Protein AF-A0A0F9T6S3-F1 (afdb_monomer_lite)

InterPro domains:
  IPR002694 Zinc finger, CHC2-type [PF01807] (80-170)
  IPR036977 DNA Primase, CHC2-type zinc finger [G3DSA:3.90.580.10] (77-171)

Radius of gyration: 19.36 Å; chains: 1; bounding box: 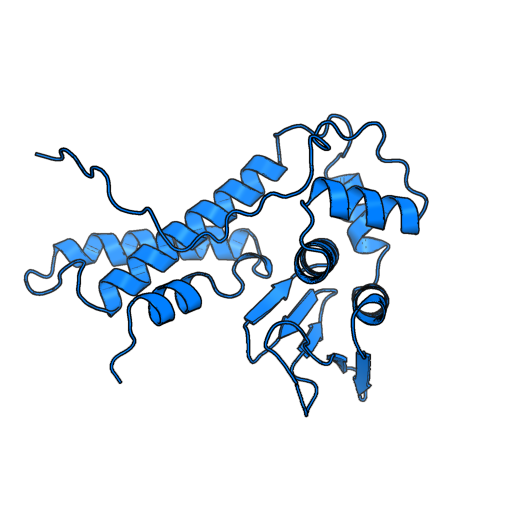45×42×44 Å

pLDDT: mean 76.1, std 18.9, range [28.06, 95.62]

Secondary structure (DSSP, 8-state):
----HHHHHHHHHTTTTTS-HHHHHHHHHHHHHHHHHGGG-TT--TTSHHHHHHHHHHHHHHHHHHHHHHHTTSS-TT--HHHHHHHHHH--HHHHHTTTS-EEEETTEEEE---TTS--SS--EEEETTEEEETTT--EESHHHHHHHHH---HHHHHHHHHHHTT------TT--S-------S----S------

Sequence (197 aa):
MDFDRASLKYMAQANLRGKPTEWLVFHFQHLQDELQKVKDYEHLTPDDPYVYYGLCSLDALVNEVQRRRRLSYAGITNTNRETIEAIKSSLKIEDILEWYTEVFLHQRNWTYRCTLHGPDNHPSGSIKDNRAHCFVCDQGGDVFDVVQLFERVSLPQAMAKLARHIGINLGPIKGGGEGYKGNFTKSQYNRKATGWY

Structure (mmCIF, N/CA/C/O backbone):
data_AF-A0A0F9T6S3-F1
#
_entry.id   AF-A0A0F9T6S3-F1
#
loop_
_atom_site.group_PDB
_atom_site.id
_atom_site.type_symbol
_atom_site.label_atom_id
_atom_site.label_alt_id
_atom_site.label_comp_id
_atom_site.label_asym_id
_atom_site.label_entity_id
_atom_site.label_seq_id
_atom_site.pdbx_PDB_ins_code
_atom_site.Cartn_x
_atom_site.Cartn_y
_atom_site.Cartn_z
_atom_site.occupancy
_atom_site.B_iso_or_equiv
_atom_site.auth_seq_id
_atom_site.auth_comp_id
_atom_site.auth_asym_id
_atom_site.auth_atom_id
_atom_site.pdbx_PDB_model_num
ATOM 1 N N . MET A 1 1 ? 12.115 -13.027 -23.710 1.00 47.88 1 MET A N 1
ATOM 2 C CA . MET A 1 1 ? 10.748 -12.678 -23.275 1.00 47.88 1 MET A CA 1
ATOM 3 C C . MET A 1 1 ? 10.551 -11.238 -23.677 1.00 47.88 1 MET A C 1
ATOM 5 O O . MET A 1 1 ? 11.215 -10.387 -23.100 1.00 47.88 1 MET A O 1
ATOM 9 N N . ASP A 1 2 ? 9.728 -10.982 -24.686 1.00 57.16 2 ASP A N 1
ATOM 10 C CA . ASP A 1 2 ? 9.445 -9.614 -25.114 1.00 57.16 2 ASP A CA 1
ATOM 11 C C . ASP A 1 2 ? 8.319 -9.073 -24.241 1.00 57.16 2 ASP A C 1
ATOM 13 O O . ASP A 1 2 ? 7.154 -9.435 -24.402 1.00 57.16 2 ASP A O 1
ATOM 17 N N . PHE A 1 3 ? 8.682 -8.263 -23.250 1.00 73.69 3 PHE A N 1
ATOM 18 C CA . PHE A 1 3 ? 7.706 -7.538 -22.449 1.00 73.69 3 PHE A CA 1
ATOM 19 C C . PHE A 1 3 ? 7.248 -6.314 -23.241 1.00 73.69 3 PHE A C 1
ATOM 21 O O . PHE A 1 3 ? 8.058 -5.456 -23.595 1.00 73.69 3 PHE A O 1
ATOM 28 N N . ASP A 1 4 ? 5.951 -6.218 -23.526 1.00 86.75 4 ASP A N 1
ATOM 29 C CA . ASP A 1 4 ? 5.399 -5.034 -24.173 1.00 86.75 4 ASP A CA 1
ATOM 30 C C . ASP A 1 4 ? 5.439 -3.809 -23.233 1.00 86.75 4 ASP A C 1
ATOM 32 O O . ASP A 1 4 ? 5.507 -3.922 -22.004 1.00 86.75 4 ASP A O 1
ATOM 36 N N . ARG A 1 5 ? 5.363 -2.603 -23.807 1.00 84.12 5 ARG A N 1
ATOM 37 C CA . ARG A 1 5 ? 5.428 -1.342 -23.046 1.00 84.12 5 ARG A CA 1
ATOM 38 C C . ARG A 1 5 ? 4.338 -1.202 -21.984 1.00 84.12 5 ARG A C 1
ATOM 40 O O . ARG A 1 5 ? 4.590 -0.594 -20.945 1.00 84.12 5 ARG A O 1
ATOM 47 N N . ALA A 1 6 ? 3.133 -1.711 -22.233 1.00 81.81 6 ALA A N 1
ATOM 48 C CA . ALA A 1 6 ? 2.051 -1.613 -21.260 1.00 81.81 6 ALA A CA 1
ATOM 49 C C . ALA A 1 6 ? 2.345 -2.501 -20.046 1.00 81.81 6 ALA A C 1
ATOM 51 O O . ALA A 1 6 ? 2.188 -2.041 -18.914 1.00 81.81 6 ALA A O 1
ATOM 52 N N . SER A 1 7 ? 2.855 -3.710 -20.281 1.00 80.56 7 SER A N 1
ATOM 53 C CA . SER A 1 7 ? 3.313 -4.624 -19.233 1.00 80.56 7 SER A CA 1
ATOM 54 C C . SER A 1 7 ? 4.453 -4.022 -18.406 1.00 80.56 7 SER A C 1
ATOM 56 O O . SER A 1 7 ? 4.355 -3.966 -17.181 1.00 80.56 7 SER A O 1
ATOM 58 N N . LEU A 1 8 ? 5.483 -3.462 -19.050 1.00 84.44 8 LEU A N 1
ATOM 59 C CA . LEU A 1 8 ? 6.602 -2.812 -18.350 1.00 84.44 8 LEU A CA 1
ATOM 60 C C . LEU A 1 8 ? 6.147 -1.624 -17.496 1.00 84.44 8 LEU A C 1
ATOM 62 O O . LEU A 1 8 ? 6.560 -1.481 -16.346 1.00 84.44 8 LEU A O 1
ATOM 66 N N . LYS A 1 9 ? 5.258 -0.783 -18.033 1.00 82.94 9 LYS A N 1
ATOM 67 C CA . LYS A 1 9 ? 4.707 0.357 -17.296 1.00 82.94 9 LYS A CA 1
ATOM 68 C C . LYS A 1 9 ? 3.853 -0.085 -16.107 1.00 82.94 9 LYS A C 1
ATOM 70 O O . LYS A 1 9 ? 3.926 0.539 -15.052 1.00 82.94 9 LYS A O 1
ATOM 75 N N . TYR A 1 10 ? 3.058 -1.142 -16.267 1.00 78.75 10 TYR A N 1
ATOM 76 C CA . TYR A 1 10 ? 2.273 -1.716 -15.176 1.00 78.75 10 TYR A CA 1
ATOM 77 C C . TYR A 1 10 ? 3.183 -2.230 -14.053 1.00 78.75 10 TYR A C 1
ATOM 79 O O . TYR A 1 10 ? 3.005 -1.850 -12.898 1.00 78.75 10 TYR A O 1
ATOM 87 N N . MET A 1 11 ? 4.205 -3.018 -14.403 1.00 77.75 11 MET A N 1
ATOM 88 C CA . MET A 1 11 ? 5.185 -3.549 -13.450 1.00 77.75 11 MET A CA 1
ATOM 89 C C . MET A 1 11 ? 5.915 -2.429 -12.695 1.00 77.75 11 MET A C 1
ATOM 91 O O . MET A 1 11 ? 6.061 -2.498 -11.480 1.00 77.75 11 MET A O 1
ATOM 95 N N . ALA A 1 12 ? 6.299 -1.356 -13.390 1.00 84.00 12 ALA A N 1
ATOM 96 C CA . ALA A 1 12 ? 6.979 -0.202 -12.801 1.00 84.00 12 ALA A CA 1
ATOM 97 C C . ALA A 1 12 ? 6.136 0.547 -11.748 1.00 84.00 12 ALA A C 1
ATOM 99 O O . ALA A 1 12 ? 6.668 1.219 -10.867 1.00 84.00 12 ALA A O 1
ATOM 100 N N . GLN A 1 13 ? 4.808 0.450 -11.846 1.00 78.94 13 GLN A N 1
ATOM 101 C CA . GLN A 1 13 ? 3.857 1.107 -10.946 1.00 78.94 13 GLN A CA 1
ATOM 102 C C . GLN A 1 13 ? 3.401 0.201 -9.793 1.00 78.94 13 GLN A C 1
ATOM 104 O O . GLN A 1 13 ? 2.693 0.661 -8.891 1.00 78.94 13 GLN A O 1
ATOM 109 N N . ALA A 1 14 ? 3.793 -1.072 -9.813 1.00 73.44 14 ALA A N 1
ATOM 110 C CA . ALA A 1 14 ? 3.323 -2.074 -8.875 1.00 73.44 14 ALA A CA 1
ATOM 111 C C . ALA A 1 14 ? 3.737 -1.743 -7.427 1.00 73.44 14 ALA A C 1
ATOM 113 O O . ALA A 1 14 ? 4.898 -1.487 -7.110 1.00 73.44 14 ALA A O 1
ATOM 114 N N . ASN A 1 15 ? 2.748 -1.745 -6.532 1.00 67.88 15 ASN A N 1
ATOM 115 C CA . ASN A 1 15 ? 2.875 -1.620 -5.078 1.00 67.88 15 ASN A CA 1
ATOM 116 C C . ASN A 1 15 ? 3.669 -0.434 -4.493 1.00 67.88 15 ASN A C 1
ATOM 118 O O . ASN A 1 15 ? 4.105 -0.507 -3.342 1.00 67.88 15 ASN A O 1
ATOM 122 N N . LEU A 1 16 ? 3.867 0.680 -5.201 1.00 81.12 16 LEU A N 1
ATOM 123 C CA . LEU A 1 16 ? 4.62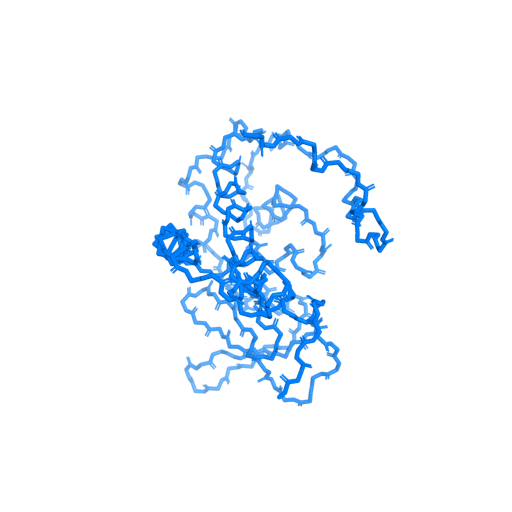3 1.806 -4.620 1.00 81.12 16 LEU A CA 1
ATOM 124 C C . LEU A 1 16 ? 3.946 2.400 -3.368 1.00 81.12 16 LEU A C 1
ATOM 126 O O . LEU A 1 16 ? 4.613 2.897 -2.460 1.00 81.12 16 LEU A O 1
ATOM 130 N N . ARG A 1 17 ? 2.618 2.280 -3.267 1.00 70.12 17 ARG A N 1
ATOM 131 C CA . ARG A 1 17 ? 1.837 2.739 -2.107 1.00 70.12 17 ARG A CA 1
ATOM 132 C C . ARG A 1 17 ? 2.114 1.937 -0.836 1.00 70.12 17 ARG A C 1
ATOM 134 O O . ARG A 1 17 ? 2.240 2.535 0.227 1.00 70.12 17 ARG A O 1
ATOM 141 N N . GLY A 1 18 ? 2.325 0.624 -0.941 1.00 66.06 18 GLY A N 1
ATOM 142 C CA . GLY A 1 18 ? 2.635 -0.225 0.212 1.00 66.06 18 GLY A CA 1
ATOM 143 C C . GLY A 1 18 ? 4.065 -0.081 0.749 1.00 66.06 18 GLY A C 1
ATOM 144 O O . GLY A 1 18 ? 4.372 -0.582 1.838 1.00 66.06 18 GLY A O 1
ATOM 145 N N . LYS A 1 19 ? 4.960 0.609 0.027 1.00 78.00 19 LYS A N 1
ATOM 146 C CA . LYS A 1 19 ? 6.368 0.774 0.425 1.00 78.00 19 LYS A CA 1
ATOM 147 C C . LYS A 1 19 ? 6.549 1.876 1.485 1.00 78.00 19 LYS A C 1
ATOM 149 O O . LYS A 1 19 ? 5.824 2.870 1.469 1.00 78.00 19 LYS A O 1
ATOM 154 N N . PRO A 1 20 ? 7.500 1.753 2.430 1.00 73.06 20 PRO A N 1
ATOM 155 C CA . PRO A 1 20 ? 7.882 2.856 3.324 1.00 73.06 20 PRO A CA 1
ATOM 156 C C . PRO A 1 20 ? 8.352 4.105 2.557 1.00 73.06 20 PRO A C 1
ATOM 158 O O . PRO A 1 20 ? 8.823 3.996 1.427 1.00 73.06 20 PRO A O 1
ATOM 161 N N . THR A 1 21 ? 8.227 5.299 3.144 1.00 76.50 21 THR A N 1
ATOM 162 C CA . THR A 1 21 ? 8.618 6.550 2.458 1.00 76.50 21 THR A CA 1
ATOM 163 C C . THR A 1 21 ? 10.125 6.603 2.233 1.00 76.50 21 THR A C 1
ATOM 165 O O . THR A 1 21 ? 10.578 7.018 1.173 1.00 76.50 21 THR A O 1
ATOM 168 N N . GLU A 1 22 ? 10.893 6.108 3.195 1.00 73.75 22 GLU A N 1
ATOM 169 C CA . GLU A 1 22 ? 12.349 5.995 3.145 1.00 73.75 22 GLU A CA 1
ATOM 170 C C . GLU A 1 22 ? 12.773 5.085 1.989 1.00 73.75 22 GLU A C 1
ATOM 172 O O . GLU A 1 22 ? 13.686 5.415 1.236 1.00 73.75 22 GLU A O 1
ATOM 177 N N . TRP A 1 23 ? 12.042 3.980 1.793 1.00 86.31 23 TRP A N 1
ATOM 178 C CA . TRP A 1 23 ? 12.255 3.066 0.673 1.00 86.31 23 TRP A CA 1
ATOM 179 C C . TRP A 1 23 ? 12.050 3.779 -0.665 1.00 86.31 23 TRP A C 1
ATOM 181 O O . TRP A 1 23 ? 12.881 3.631 -1.556 1.00 86.31 23 TRP A O 1
ATOM 191 N N . LEU A 1 24 ? 10.984 4.578 -0.795 1.00 84.12 24 LEU A N 1
ATOM 192 C CA . LEU A 1 24 ? 10.693 5.317 -2.026 1.00 84.12 24 LEU A CA 1
ATOM 193 C C . LEU A 1 24 ? 11.759 6.362 -2.341 1.00 84.12 24 LEU A C 1
ATOM 195 O O . LEU A 1 24 ? 12.168 6.471 -3.490 1.00 84.12 24 LEU A O 1
ATOM 199 N N . VAL A 1 25 ? 12.205 7.119 -1.334 1.00 82.38 25 VAL A N 1
ATOM 200 C CA . VAL A 1 25 ? 13.246 8.143 -1.505 1.00 82.38 25 VAL A CA 1
ATOM 201 C C . VAL A 1 25 ? 14.565 7.496 -1.919 1.00 82.38 25 VAL A C 1
ATOM 203 O O . VAL A 1 25 ? 15.181 7.948 -2.880 1.00 82.38 25 VAL A O 1
ATOM 206 N N . PHE A 1 26 ? 14.955 6.409 -1.250 1.00 87.88 26 PHE A N 1
ATOM 207 C CA . PHE A 1 26 ? 16.164 5.663 -1.592 1.00 87.88 26 PHE A CA 1
ATOM 208 C C . PHE A 1 26 ? 16.102 5.099 -3.018 1.00 87.88 26 PHE A C 1
ATOM 210 O O . PHE A 1 26 ? 17.029 5.292 -3.798 1.00 87.88 26 PHE A O 1
ATOM 217 N N . HIS A 1 27 ? 14.996 4.444 -3.387 1.00 87.69 27 HIS A N 1
ATOM 218 C CA . HIS A 1 27 ? 14.845 3.859 -4.724 1.00 87.69 27 HIS A CA 1
ATOM 219 C C . HIS A 1 27 ? 14.770 4.925 -5.812 1.00 87.69 27 HIS A C 1
ATOM 221 O O . HIS A 1 27 ? 15.297 4.715 -6.899 1.00 87.69 27 HIS A O 1
ATOM 227 N N . PHE A 1 28 ? 14.153 6.071 -5.522 1.00 88.06 28 PHE A N 1
ATOM 228 C CA . PHE A 1 28 ? 14.150 7.219 -6.418 1.00 88.06 28 PHE A CA 1
ATOM 229 C C . PHE A 1 28 ? 15.578 7.691 -6.704 1.00 88.06 28 PHE A C 1
ATOM 231 O O . PHE A 1 28 ? 15.956 7.756 -7.868 1.00 88.06 28 PHE A O 1
ATOM 238 N N . GLN A 1 29 ? 16.376 7.948 -5.664 1.00 84.44 29 GLN A N 1
ATOM 239 C CA . GLN A 1 29 ? 17.765 8.393 -5.817 1.00 84.44 29 GLN A CA 1
ATOM 240 C C . GLN A 1 29 ? 18.604 7.367 -6.583 1.00 84.44 29 GLN A C 1
ATOM 242 O O . GLN A 1 29 ? 19.228 7.705 -7.582 1.00 84.44 29 GLN A O 1
ATOM 247 N N . HIS A 1 30 ? 18.541 6.098 -6.175 1.00 89.75 30 HIS A N 1
ATOM 248 C CA . HIS A 1 30 ? 19.287 5.028 -6.830 1.00 89.75 30 HIS A CA 1
ATOM 249 C C . HIS A 1 30 ? 18.943 4.910 -8.321 1.00 89.75 30 HIS A C 1
ATOM 251 O O . HIS A 1 30 ? 19.829 4.821 -9.165 1.00 89.75 30 HIS A O 1
ATOM 257 N N . LEU A 1 31 ? 17.654 4.952 -8.663 1.00 88.50 31 LEU A N 1
ATOM 258 C CA . LEU A 1 31 ? 17.217 4.821 -10.047 1.00 88.50 31 LEU A CA 1
ATOM 259 C C . LEU A 1 31 ? 17.557 6.055 -10.895 1.00 88.50 31 LEU A C 1
ATOM 261 O O . LEU A 1 31 ? 17.836 5.909 -12.083 1.00 88.50 31 LEU A O 1
ATOM 265 N N . GLN A 1 32 ? 17.554 7.257 -10.307 1.00 86.88 32 GLN A N 1
ATOM 266 C CA . GLN A 1 32 ? 18.061 8.455 -10.982 1.00 86.88 32 GLN A CA 1
ATOM 267 C C . GLN A 1 32 ? 19.536 8.303 -11.351 1.00 86.88 32 GLN A C 1
ATOM 269 O O . GLN A 1 32 ? 19.896 8.594 -12.491 1.00 86.88 32 GLN A O 1
ATOM 274 N N . ASP A 1 33 ? 20.357 7.810 -10.422 1.00 88.56 33 ASP A N 1
ATOM 275 C CA . ASP A 1 33 ? 21.788 7.608 -10.650 1.00 88.56 33 ASP A CA 1
ATOM 276 C C . ASP A 1 33 ? 22.037 6.572 -11.755 1.00 88.56 33 ASP A C 1
ATOM 278 O O . ASP A 1 33 ? 22.838 6.803 -12.661 1.00 88.56 33 ASP A O 1
ATOM 282 N N . GLU A 1 34 ? 21.320 5.445 -11.728 1.00 87.50 34 GLU A N 1
ATOM 283 C CA . GLU A 1 34 ? 21.434 4.408 -12.760 1.00 87.50 34 GLU A CA 1
ATOM 284 C C . GLU A 1 34 ? 20.992 4.917 -14.140 1.00 87.50 34 GLU A C 1
ATOM 286 O O . GLU A 1 34 ? 21.690 4.709 -15.133 1.00 87.50 34 GLU A O 1
ATOM 291 N N . LEU A 1 35 ? 19.879 5.654 -14.221 1.00 86.50 35 LEU A N 1
ATOM 292 C CA . LEU A 1 35 ? 19.414 6.240 -15.482 1.00 86.50 35 LEU A CA 1
ATOM 293 C C . LEU A 1 35 ? 20.334 7.351 -15.998 1.00 86.50 35 LEU A C 1
ATOM 295 O O . LEU A 1 35 ? 20.401 7.576 -17.206 1.00 86.50 35 LEU A O 1
ATOM 299 N N . GLN A 1 36 ? 21.062 8.040 -15.119 1.00 86.56 36 GLN A N 1
ATOM 300 C CA . GLN A 1 36 ? 22.053 9.028 -15.535 1.00 86.56 36 GLN A CA 1
ATOM 301 C C . GLN A 1 36 ? 23.241 8.366 -16.244 1.00 86.56 36 GLN A C 1
ATOM 303 O O . GLN A 1 36 ? 23.697 8.899 -17.256 1.00 86.56 36 GLN A O 1
ATOM 308 N N . LYS A 1 37 ? 23.673 7.187 -15.775 1.00 86.62 37 LYS A N 1
ATOM 309 C CA . LYS A 1 37 ? 24.746 6.385 -16.393 1.00 86.62 37 LYS A CA 1
ATOM 310 C C . LYS A 1 37 ? 24.365 5.821 -17.759 1.00 86.62 37 LYS A C 1
ATOM 312 O O . LYS A 1 37 ? 25.248 5.525 -18.550 1.00 86.62 37 LYS A O 1
ATOM 317 N N . VAL A 1 38 ? 23.071 5.695 -18.082 1.00 85.00 38 VAL A N 1
ATOM 318 C CA . VAL A 1 38 ? 22.625 5.234 -19.416 1.00 85.00 38 VAL A CA 1
ATOM 319 C C . VAL A 1 38 ? 23.201 6.113 -20.531 1.00 85.00 38 VAL A C 1
ATOM 321 O O . VAL A 1 38 ? 23.493 5.607 -21.609 1.00 85.00 38 VAL A O 1
ATOM 324 N N . LYS A 1 39 ? 23.442 7.404 -20.262 1.00 80.56 39 LYS A N 1
ATOM 325 C CA . LYS A 1 39 ? 24.065 8.332 -21.220 1.00 80.56 39 LYS A CA 1
ATOM 326 C C . LYS A 1 39 ? 25.480 7.928 -21.640 1.00 80.56 39 LYS A C 1
ATOM 328 O O . LYS A 1 39 ? 25.918 8.344 -22.705 1.00 80.56 39 LYS A O 1
ATOM 333 N N . ASP A 1 40 ? 26.164 7.127 -20.828 1.00 87.50 40 ASP A N 1
ATOM 334 C CA . ASP A 1 40 ? 27.527 6.668 -21.095 1.00 87.50 40 ASP A CA 1
ATOM 335 C C . ASP A 1 40 ? 27.556 5.466 -22.063 1.00 87.50 40 ASP A C 1
ATOM 337 O O . ASP A 1 40 ? 28.623 5.052 -22.514 1.00 87.50 40 ASP A O 1
ATOM 341 N N . TYR A 1 41 ? 26.389 4.908 -22.412 1.00 84.62 41 TYR A N 1
ATOM 342 C CA . TYR A 1 41 ? 26.252 3.752 -23.295 1.00 84.62 41 TYR A CA 1
ATOM 343 C C . TYR A 1 41 ? 25.558 4.144 -24.606 1.00 84.62 41 TYR A C 1
ATOM 345 O O . TYR A 1 41 ? 24.334 4.196 -24.680 1.00 84.62 41 TYR A O 1
ATOM 353 N N . GLU A 1 42 ? 26.333 4.337 -25.679 1.00 82.75 42 GLU A N 1
ATOM 354 C CA . GLU A 1 42 ? 25.823 4.786 -26.993 1.00 82.75 42 GLU A CA 1
ATOM 355 C C . GLU A 1 42 ? 24.752 3.875 -27.620 1.00 82.75 42 GLU A C 1
ATOM 357 O O . GLU A 1 42 ? 23.955 4.329 -28.438 1.00 82.75 42 GLU A O 1
ATOM 362 N N . HIS A 1 43 ? 24.730 2.589 -27.262 1.00 84.50 43 HIS A N 1
ATOM 363 C CA . HIS A 1 43 ? 23.803 1.611 -27.835 1.00 84.50 43 HIS A CA 1
ATOM 364 C C . HIS A 1 43 ? 22.444 1.560 -27.127 1.00 84.50 43 HIS A C 1
ATOM 366 O O . HIS A 1 43 ? 21.525 0.942 -27.659 1.00 84.50 43 HIS A O 1
ATOM 372 N N . LEU A 1 44 ? 22.315 2.170 -25.944 1.00 84.19 44 LEU A N 1
ATOM 373 C CA . LEU A 1 44 ? 21.077 2.146 -25.174 1.00 84.19 44 LEU A CA 1
ATOM 374 C C . LEU A 1 44 ? 20.209 3.347 -25.531 1.00 84.19 44 LEU A C 1
ATOM 376 O O . LEU A 1 44 ? 20.623 4.501 -25.422 1.00 84.19 44 LEU A O 1
ATOM 380 N N . THR A 1 45 ? 18.966 3.075 -25.918 1.00 84.06 45 THR A N 1
ATOM 381 C CA . THR A 1 45 ? 17.995 4.120 -26.274 1.00 84.06 45 THR A CA 1
ATOM 382 C C . THR A 1 45 ? 16.827 4.151 -25.286 1.00 84.06 45 THR A C 1
ATOM 384 O O . THR A 1 45 ? 16.575 3.170 -24.594 1.00 84.06 45 THR A O 1
ATOM 387 N N . PRO A 1 46 ? 16.031 5.233 -25.217 1.00 78.69 46 PRO A N 1
ATOM 388 C CA . PRO A 1 46 ? 14.794 5.237 -24.426 1.00 78.69 46 PRO A CA 1
ATOM 389 C C . PRO A 1 46 ? 13.759 4.185 -24.863 1.00 78.69 46 PRO A C 1
ATOM 391 O O . PRO A 1 46 ? 12.811 3.907 -24.124 1.00 78.69 46 PRO A O 1
ATOM 394 N N . ASP A 1 47 ? 13.913 3.633 -26.070 1.00 80.31 47 ASP A N 1
ATOM 395 C CA . ASP A 1 47 ? 13.067 2.566 -26.591 1.00 80.31 47 ASP A CA 1
ATOM 396 C C . ASP A 1 47 ? 13.512 1.173 -26.117 1.00 80.31 47 ASP A C 1
ATOM 398 O O . ASP A 1 47 ? 12.703 0.245 -26.182 1.00 80.31 47 ASP A O 1
ATOM 402 N N . ASP A 1 48 ? 14.727 1.031 -25.566 1.00 88.44 48 ASP A N 1
ATOM 403 C CA . ASP A 1 48 ? 15.171 -0.220 -24.952 1.00 88.44 48 ASP A CA 1
ATOM 404 C C . ASP A 1 48 ? 14.251 -0.610 -23.789 1.00 88.44 48 ASP A C 1
ATOM 406 O O . ASP A 1 48 ? 14.010 0.213 -22.898 1.00 88.44 48 ASP A O 1
ATOM 410 N N . PRO A 1 49 ? 13.780 -1.870 -23.717 1.00 88.25 49 PRO A N 1
ATOM 411 C CA . PRO A 1 49 ? 12.872 -2.327 -22.665 1.00 88.25 49 PRO A CA 1
ATOM 412 C C . PRO A 1 49 ? 13.365 -2.020 -21.244 1.00 88.25 49 PRO A C 1
ATOM 414 O O . PRO A 1 49 ? 12.582 -1.598 -20.394 1.00 88.25 49 PRO A O 1
ATOM 417 N N . TYR A 1 50 ? 14.669 -2.177 -20.994 1.00 85.50 50 TYR A N 1
ATOM 418 C CA . TYR A 1 50 ? 15.284 -1.921 -19.688 1.00 85.50 50 TYR A CA 1
ATOM 419 C C . TYR A 1 50 ? 15.303 -0.431 -19.330 1.00 85.50 50 TYR A C 1
ATOM 421 O O . TYR A 1 50 ? 14.933 -0.056 -18.216 1.00 85.50 50 TYR A O 1
ATOM 429 N N . VAL A 1 51 ? 15.671 0.426 -20.288 1.00 88.81 51 VAL A N 1
ATOM 430 C CA . VAL A 1 51 ? 15.688 1.885 -20.111 1.00 88.81 51 VAL A CA 1
ATOM 431 C C . VAL A 1 51 ? 14.261 2.402 -19.942 1.00 88.81 51 VAL A C 1
ATOM 433 O O . VAL A 1 51 ? 13.980 3.163 -19.017 1.00 88.81 51 VAL A O 1
ATOM 436 N N . TYR A 1 52 ? 13.329 1.928 -20.771 1.00 88.50 52 TYR A N 1
ATOM 437 C CA . TYR A 1 52 ? 11.914 2.275 -20.695 1.00 88.50 52 TYR A CA 1
ATOM 438 C C . TYR A 1 52 ? 11.293 1.889 -19.347 1.00 88.50 52 TYR A C 1
ATOM 440 O O . TYR A 1 52 ? 10.582 2.693 -18.738 1.00 88.50 52 TYR A O 1
ATOM 448 N N . TYR A 1 53 ? 11.581 0.681 -18.853 1.00 88.94 53 TYR A N 1
ATOM 449 C CA . TYR A 1 53 ? 11.133 0.228 -17.538 1.00 88.94 53 TYR A CA 1
ATOM 450 C C . TYR A 1 53 ? 11.683 1.106 -16.409 1.00 88.94 53 TYR A C 1
ATOM 452 O O . TYR A 1 53 ? 10.924 1.521 -15.528 1.00 88.94 53 TYR A O 1
ATOM 460 N N . GLY A 1 54 ? 12.976 1.441 -16.458 1.00 89.19 54 GLY A N 1
ATOM 461 C CA . GLY A 1 54 ? 13.601 2.356 -15.505 1.00 89.19 54 GLY A CA 1
ATOM 462 C C . GLY A 1 54 ? 12.945 3.738 -15.522 1.00 89.19 54 GLY A C 1
ATOM 463 O O . GLY A 1 54 ? 12.552 4.247 -14.477 1.00 89.19 54 GLY A O 1
ATOM 464 N N . LEU A 1 55 ? 12.725 4.324 -16.701 1.00 88.75 55 LEU A N 1
ATOM 465 C CA . LEU A 1 55 ? 12.051 5.620 -16.840 1.00 88.75 55 LEU A CA 1
ATOM 466 C C . LEU A 1 55 ? 10.619 5.594 -16.283 1.00 88.75 55 LEU A C 1
ATOM 468 O O . LEU A 1 55 ? 10.221 6.507 -15.558 1.00 88.75 55 LEU A O 1
ATOM 472 N N . CYS A 1 56 ? 9.855 4.536 -16.571 1.00 87.31 56 CYS A N 1
ATOM 473 C CA . CYS A 1 56 ? 8.514 4.354 -16.012 1.00 87.31 56 CYS A CA 1
ATOM 474 C C . CYS A 1 56 ? 8.544 4.210 -14.485 1.00 87.31 56 CYS A C 1
ATOM 476 O O . CYS A 1 56 ? 7.676 4.751 -13.801 1.00 87.31 56 CYS A O 1
ATOM 478 N N . SER A 1 57 ? 9.541 3.502 -13.952 1.00 89.06 57 SER A N 1
ATOM 479 C CA . SER A 1 57 ? 9.707 3.288 -12.511 1.00 89.06 57 SER A CA 1
ATOM 480 C C . SER A 1 57 ? 10.067 4.594 -11.805 1.00 89.06 57 SER A C 1
ATOM 482 O O . SER A 1 57 ? 9.524 4.893 -10.742 1.00 89.06 57 SER A O 1
ATOM 484 N N . LEU A 1 58 ? 10.911 5.422 -12.428 1.00 89.25 58 LEU A N 1
ATOM 485 C CA . LEU A 1 58 ? 11.275 6.735 -11.909 1.00 89.25 58 LEU A CA 1
ATOM 486 C C . LEU A 1 58 ? 10.059 7.664 -11.843 1.00 89.25 58 LEU A C 1
ATOM 488 O O . LEU A 1 58 ? 9.814 8.275 -10.804 1.00 89.25 58 LEU A O 1
ATOM 492 N N . ASP A 1 59 ? 9.270 7.735 -12.918 1.00 87.50 59 ASP A N 1
ATOM 493 C CA . ASP A 1 59 ? 8.033 8.524 -12.950 1.00 87.50 59 ASP A CA 1
ATOM 494 C C . ASP A 1 59 ? 7.038 8.053 -11.879 1.00 87.50 59 ASP A C 1
ATOM 496 O O . ASP A 1 59 ? 6.489 8.857 -11.124 1.00 87.50 59 ASP A O 1
ATOM 500 N N . ALA A 1 60 ? 6.853 6.739 -11.744 1.00 87.06 60 ALA A N 1
ATOM 501 C CA . ALA A 1 60 ? 5.968 6.164 -10.741 1.00 87.06 60 ALA A CA 1
ATOM 502 C C . ALA A 1 60 ? 6.420 6.502 -9.303 1.00 87.06 60 ALA A C 1
ATOM 504 O O . ALA A 1 60 ? 5.593 6.905 -8.479 1.00 87.06 60 ALA A O 1
ATOM 505 N N . LEU A 1 61 ? 7.725 6.420 -9.015 1.00 87.69 61 LEU A N 1
ATOM 506 C CA . LEU A 1 61 ? 8.314 6.802 -7.726 1.00 87.69 61 LEU A CA 1
ATOM 507 C C . LEU A 1 61 ? 8.147 8.294 -7.439 1.00 87.69 61 LEU A C 1
ATOM 509 O O . LEU A 1 61 ? 7.709 8.660 -6.347 1.00 87.69 61 LEU A O 1
ATOM 513 N N . VAL A 1 62 ? 8.437 9.161 -8.414 1.00 84.25 62 VAL A N 1
ATOM 514 C CA . VAL A 1 62 ? 8.242 10.613 -8.289 1.00 84.25 62 VAL A CA 1
ATOM 515 C C . VAL A 1 62 ? 6.785 10.927 -7.989 1.00 84.25 62 VAL A C 1
ATOM 517 O O . VAL A 1 62 ? 6.501 11.684 -7.061 1.00 84.25 62 VAL A O 1
ATOM 520 N N . ASN A 1 63 ? 5.860 10.326 -8.732 1.00 83.44 63 ASN A N 1
ATOM 521 C CA . ASN A 1 63 ? 4.432 10.534 -8.542 1.00 83.44 63 ASN A CA 1
ATOM 522 C C . ASN A 1 63 ? 3.976 10.070 -7.157 1.00 83.44 63 ASN A C 1
ATOM 524 O O . ASN A 1 63 ? 3.218 10.781 -6.498 1.00 83.44 63 ASN A O 1
ATOM 528 N N . GLU A 1 64 ? 4.474 8.935 -6.668 1.00 83.06 64 GLU A N 1
ATOM 529 C CA . GLU A 1 64 ? 4.146 8.433 -5.334 1.00 83.06 64 GLU A CA 1
ATOM 530 C C . GLU A 1 64 ? 4.749 9.301 -4.213 1.00 83.06 64 GLU A C 1
ATOM 532 O O . GLU A 1 64 ? 4.048 9.657 -3.262 1.00 83.06 64 GLU A O 1
ATOM 537 N N . VAL A 1 65 ? 6.013 9.721 -4.328 1.00 81.31 65 VAL A N 1
ATOM 538 C CA . VAL A 1 65 ? 6.662 10.632 -3.367 1.00 81.31 65 VAL A CA 1
ATOM 539 C C . VAL A 1 65 ? 5.958 11.989 -3.351 1.00 81.31 65 VAL A C 1
ATOM 541 O O . VAL A 1 65 ? 5.634 12.517 -2.285 1.00 81.31 65 VAL A O 1
ATOM 544 N N . GLN A 1 66 ? 5.651 12.547 -4.524 1.00 76.94 66 GLN A N 1
ATOM 545 C CA . GLN A 1 66 ? 4.881 13.781 -4.638 1.00 76.94 66 GLN A CA 1
ATOM 546 C C . GLN A 1 66 ? 3.469 13.619 -4.086 1.00 76.94 66 GLN A C 1
ATOM 548 O O . GLN A 1 66 ? 2.977 14.541 -3.444 1.00 76.94 66 GLN A O 1
ATOM 553 N N . ARG A 1 67 ? 2.812 12.472 -4.292 1.00 78.00 67 ARG A N 1
ATOM 554 C CA . ARG A 1 67 ? 1.507 12.178 -3.692 1.00 78.00 67 ARG A CA 1
ATOM 555 C C . ARG A 1 67 ? 1.608 12.227 -2.172 1.00 78.00 67 ARG A C 1
ATOM 557 O O . ARG A 1 67 ? 0.834 12.952 -1.557 1.00 78.00 67 ARG A O 1
ATOM 564 N N . ARG A 1 68 ? 2.587 11.549 -1.563 1.00 73.19 68 ARG A N 1
ATOM 565 C CA . ARG A 1 68 ? 2.817 11.592 -0.104 1.00 73.19 68 ARG A CA 1
ATOM 566 C C . ARG A 1 68 ? 3.113 13.002 0.400 1.00 73.19 68 ARG A C 1
ATOM 568 O O . ARG A 1 68 ? 2.588 13.403 1.433 1.00 73.19 68 ARG A O 1
ATOM 575 N N . ARG A 1 69 ? 3.874 13.788 -0.364 1.00 64.38 69 ARG A N 1
ATOM 576 C CA . ARG A 1 69 ? 4.158 15.198 -0.060 1.00 64.38 69 ARG A CA 1
ATOM 577 C C . ARG A 1 69 ? 2.934 16.110 -0.229 1.00 64.38 69 ARG A C 1
ATOM 579 O O . ARG A 1 69 ? 2.767 17.055 0.528 1.00 64.38 69 ARG A O 1
ATOM 586 N N . ARG A 1 70 ? 2.043 15.841 -1.189 1.00 53.28 70 ARG A N 1
ATOM 587 C CA . ARG A 1 70 ? 0.773 16.577 -1.355 1.00 53.28 70 ARG A CA 1
ATOM 588 C C . ARG A 1 70 ? -0.228 16.224 -0.259 1.00 53.28 70 ARG A C 1
ATOM 590 O O . ARG A 1 70 ? -0.946 17.106 0.200 1.00 53.28 70 ARG A O 1
ATOM 597 N N . LEU A 1 71 ? -0.224 14.980 0.216 1.00 49.06 71 LEU A N 1
ATOM 598 C CA . LEU A 1 71 ? -0.978 14.577 1.404 1.00 49.06 71 LEU A CA 1
ATOM 599 C C . LEU A 1 71 ? -0.486 15.258 2.675 1.00 49.06 71 LEU A C 1
ATOM 601 O O . LEU A 1 71 ? -1.280 15.448 3.589 1.00 49.06 71 LEU A O 1
ATOM 605 N N . SER A 1 72 ? 0.781 15.679 2.718 1.00 45.28 72 SER A N 1
ATOM 606 C CA . SER A 1 72 ? 1.262 16.456 3.849 1.00 45.28 72 SER A CA 1
ATOM 607 C C . SER A 1 72 ? 0.776 17.914 3.850 1.00 45.28 72 SER A C 1
ATOM 609 O O . SER A 1 72 ? 0.879 18.514 4.909 1.00 45.28 72 SER A O 1
ATOM 611 N N . TYR A 1 73 ? 0.226 18.502 2.763 1.00 44.50 73 TYR A N 1
ATOM 612 C CA . TYR A 1 73 ? -0.130 19.944 2.770 1.00 44.50 73 TYR A CA 1
ATOM 613 C C . TYR A 1 73 ? -1.294 20.454 1.884 1.00 44.50 73 TYR A C 1
ATOM 615 O O . TYR A 1 73 ? -1.559 21.655 1.906 1.00 44.50 73 TYR A O 1
ATOM 623 N N . ALA A 1 74 ? -2.046 19.635 1.139 1.00 41.25 74 ALA A N 1
ATOM 624 C CA . ALA A 1 74 ? -3.169 20.136 0.326 1.00 41.25 74 ALA A CA 1
ATOM 625 C C . ALA A 1 74 ? -4.549 19.798 0.928 1.00 41.25 74 ALA A C 1
ATOM 627 O O . ALA A 1 74 ? -5.174 18.806 0.563 1.00 41.25 74 ALA A O 1
ATOM 628 N N . GLY A 1 75 ? -5.048 20.667 1.814 1.00 43.78 75 GLY A N 1
ATOM 629 C CA . GLY A 1 75 ? -6.496 20.868 1.990 1.00 43.78 75 GLY A CA 1
ATOM 630 C C . GLY A 1 75 ? -7.179 20.251 3.213 1.00 43.78 75 GLY A C 1
ATOM 631 O O . GLY A 1 75 ? -8.370 20.485 3.405 1.00 43.78 75 GLY A O 1
ATOM 632 N N . ILE A 1 76 ? -6.470 19.539 4.088 1.00 42.78 76 ILE A N 1
ATOM 633 C CA . ILE A 1 76 ? -7.050 19.097 5.361 1.00 42.78 76 ILE A CA 1
ATOM 634 C C . ILE A 1 76 ? -6.645 20.084 6.459 1.00 42.78 76 ILE A C 1
ATOM 636 O O . ILE A 1 76 ? -5.534 20.038 6.974 1.00 42.78 76 ILE A O 1
ATOM 640 N N . THR A 1 77 ? -7.538 21.010 6.810 1.00 44.69 77 THR A N 1
ATOM 641 C CA . THR A 1 77 ? -7.258 22.060 7.807 1.00 44.69 77 THR A CA 1
ATOM 642 C C . THR A 1 77 ? -7.282 21.561 9.255 1.00 44.69 77 THR A C 1
ATOM 644 O O . THR A 1 77 ? -7.052 22.357 10.158 1.00 44.69 77 THR A O 1
ATOM 647 N N . ASN A 1 78 ? -7.558 20.273 9.499 1.00 50.34 78 ASN A N 1
ATOM 648 C CA . ASN A 1 78 ? -7.521 19.694 10.843 1.00 50.34 78 ASN A CA 1
ATOM 649 C C . ASN A 1 78 ? -7.296 18.171 10.846 1.00 50.34 78 ASN A C 1
ATOM 651 O O . ASN A 1 78 ? -8.147 17.391 11.269 1.00 50.34 78 ASN A O 1
ATOM 655 N N . THR A 1 79 ? -6.160 17.701 10.347 1.00 53.06 79 THR A N 1
ATOM 656 C CA . THR A 1 79 ? -5.730 16.335 10.665 1.00 53.06 79 THR A CA 1
ATOM 657 C C . THR A 1 79 ? -4.243 16.381 10.929 1.00 53.06 79 THR A C 1
ATOM 659 O O . THR A 1 79 ? -3.430 16.312 10.010 1.00 53.06 79 THR A O 1
ATOM 662 N N . ASN A 1 80 ? -3.900 16.585 12.202 1.00 65.00 80 ASN A N 1
ATOM 663 C CA . ASN A 1 80 ? -2.526 16.469 12.663 1.00 65.00 80 ASN A CA 1
ATOM 664 C C . ASN A 1 80 ? -2.009 15.070 12.275 1.00 65.00 80 ASN A C 1
ATOM 666 O O . ASN A 1 80 ? -2.784 14.110 12.222 1.00 65.00 80 ASN A O 1
ATOM 670 N N . ARG A 1 81 ? -0.711 14.935 11.995 1.00 63.56 81 ARG A N 1
ATOM 671 C CA . ARG A 1 81 ? -0.066 13.638 11.725 1.00 63.56 81 ARG A CA 1
ATOM 672 C C . ARG A 1 81 ? -0.426 12.609 12.803 1.00 63.56 81 ARG A C 1
ATOM 674 O O . ARG A 1 81 ? -0.721 11.463 12.483 1.00 63.56 81 ARG A O 1
ATOM 681 N N . GLU A 1 82 ? -0.512 13.076 14.043 1.00 67.81 82 GLU A N 1
ATOM 682 C CA . GLU A 1 82 ? -0.993 12.338 15.212 1.00 67.81 82 GLU A CA 1
ATOM 683 C C . GLU A 1 82 ? -2.386 11.730 15.012 1.00 67.81 82 GLU A C 1
ATOM 685 O O . GLU A 1 82 ? -2.607 10.582 15.369 1.00 67.81 82 GLU A O 1
ATOM 690 N N . THR A 1 83 ? -3.331 12.448 14.400 1.00 71.25 83 THR A N 1
ATOM 691 C CA . THR A 1 83 ? -4.682 11.936 14.129 1.00 71.25 83 THR A CA 1
ATOM 692 C C . THR A 1 83 ? -4.661 10.839 13.066 1.00 71.25 83 THR A C 1
ATOM 694 O O . THR A 1 83 ? -5.377 9.851 13.193 1.00 71.25 83 THR A O 1
ATOM 697 N N . ILE A 1 84 ? -3.831 10.977 12.025 1.00 77.12 84 ILE A N 1
ATOM 698 C CA . ILE A 1 84 ? -3.674 9.936 10.995 1.00 77.12 84 ILE A CA 1
ATOM 699 C C . ILE A 1 84 ? -3.071 8.676 11.615 1.00 77.12 84 ILE A C 1
ATOM 701 O O . ILE A 1 84 ? -3.565 7.575 11.380 1.00 77.12 84 ILE A O 1
ATOM 705 N N . GLU A 1 85 ? -2.013 8.837 12.405 1.00 76.62 85 GLU A N 1
ATOM 706 C CA . GLU A 1 85 ? -1.362 7.737 13.113 1.00 76.62 85 GLU A CA 1
ATOM 707 C C . GLU A 1 85 ? -2.312 7.095 14.132 1.00 76.62 85 GLU A C 1
ATOM 709 O O . GLU A 1 85 ? -2.389 5.871 14.173 1.00 76.62 85 GLU A O 1
ATOM 714 N N . ALA A 1 86 ? -3.113 7.887 14.853 1.00 76.19 86 ALA A N 1
ATOM 715 C CA . ALA A 1 86 ? -4.137 7.398 15.775 1.00 76.19 86 ALA A CA 1
ATOM 716 C C . ALA A 1 86 ? -5.228 6.585 15.064 1.00 76.19 86 ALA A C 1
ATOM 718 O O . ALA A 1 86 ? -5.616 5.526 15.551 1.00 76.19 86 ALA A O 1
ATOM 719 N N . ILE A 1 87 ? -5.705 7.026 13.892 1.00 82.19 87 ILE A N 1
ATOM 720 C CA . ILE A 1 87 ? -6.665 6.244 13.095 1.00 82.19 87 ILE A CA 1
ATOM 721 C C . ILE A 1 87 ? -6.033 4.915 12.667 1.00 82.19 87 ILE A C 1
ATOM 723 O O . ILE A 1 87 ? -6.658 3.867 12.813 1.00 82.19 87 ILE A O 1
ATOM 727 N N . LYS A 1 88 ? -4.791 4.939 12.163 1.00 83.50 88 LYS A N 1
ATOM 728 C CA . LYS A 1 88 ? -4.090 3.723 11.720 1.00 83.50 88 LYS A CA 1
ATOM 729 C C . LYS A 1 88 ? -3.821 2.751 12.864 1.00 83.50 88 LYS A C 1
ATOM 731 O O . LYS A 1 88 ? -3.925 1.551 12.652 1.00 83.50 88 LYS A O 1
ATOM 736 N N . SER A 1 89 ? -3.449 3.245 14.042 1.00 83.81 89 SER A N 1
ATOM 737 C CA . SER A 1 89 ? -3.157 2.400 15.204 1.00 83.81 89 SER A CA 1
ATOM 738 C C . SER A 1 89 ? -4.418 1.845 15.865 1.00 83.81 89 SER A C 1
ATOM 740 O O . SER A 1 89 ? -4.353 0.794 16.496 1.00 83.81 89 SER A O 1
ATOM 742 N N . SER A 1 90 ? -5.560 2.516 15.694 1.00 85.94 90 SER A N 1
ATOM 743 C CA . SER A 1 90 ? -6.852 2.078 16.237 1.00 85.94 90 SER A CA 1
ATOM 744 C C . SER A 1 90 ? -7.547 1.017 15.381 1.00 85.94 90 SER A C 1
ATOM 746 O O . SER A 1 90 ? -8.530 0.430 15.824 1.00 85.94 90 SER A O 1
ATOM 748 N N . LEU A 1 91 ? -7.073 0.788 14.154 1.00 91.00 91 LEU A N 1
ATOM 749 C CA . LEU A 1 91 ? -7.699 -0.104 13.185 1.00 91.00 91 LEU A CA 1
ATOM 750 C C . LEU A 1 91 ? -6.802 -1.291 12.869 1.00 91.00 91 LEU A C 1
ATOM 752 O O . LEU A 1 91 ? -5.609 -1.134 12.606 1.00 91.00 91 LEU A O 1
ATOM 756 N N . LYS A 1 92 ? -7.417 -2.467 12.810 1.00 92.75 92 LYS A N 1
ATOM 757 C CA . LYS A 1 92 ? -6.803 -3.683 12.294 1.00 92.75 92 LYS A CA 1
ATOM 758 C C . LYS A 1 92 ? -7.175 -3.858 10.830 1.00 92.75 92 LYS A C 1
ATOM 760 O O . LYS A 1 92 ? -8.342 -3.750 10.462 1.00 92.75 92 LYS A O 1
ATOM 765 N N . ILE A 1 93 ? -6.185 -4.088 9.980 1.00 94.25 93 ILE A N 1
ATOM 766 C CA . ILE A 1 93 ? -6.393 -4.190 8.537 1.00 94.25 93 ILE A CA 1
ATOM 767 C C . ILE A 1 93 ? -7.156 -5.458 8.152 1.00 94.25 93 ILE A C 1
ATOM 769 O O . ILE A 1 93 ? -7.862 -5.431 7.148 1.00 94.25 93 ILE A O 1
ATOM 773 N N . GLU A 1 94 ? -7.061 -6.530 8.943 1.00 94.25 94 GLU A N 1
ATOM 774 C CA . GLU A 1 94 ? -7.886 -7.728 8.789 1.00 94.25 94 GLU A CA 1
ATOM 775 C C . GLU A 1 94 ? -9.382 -7.389 8.877 1.00 94.25 94 GLU A C 1
ATOM 777 O O . GLU A 1 94 ? -10.112 -7.680 7.932 1.00 94.25 94 GLU A O 1
ATOM 782 N N . ASP A 1 95 ? -9.802 -6.641 9.904 1.00 94.06 95 ASP A N 1
ATOM 783 C CA . ASP A 1 95 ? -11.198 -6.226 10.106 1.00 94.06 95 ASP A CA 1
ATOM 784 C C . ASP A 1 95 ? -11.706 -5.345 8.948 1.00 94.06 95 ASP A C 1
ATOM 786 O O . ASP A 1 95 ? -12.865 -5.424 8.544 1.00 94.06 95 ASP A O 1
ATOM 790 N N . ILE A 1 96 ? -10.836 -4.493 8.391 1.00 95.19 96 ILE A N 1
ATOM 791 C CA . ILE A 1 96 ? -11.178 -3.642 7.240 1.00 95.19 96 ILE A CA 1
ATOM 792 C C . ILE A 1 96 ? -11.267 -4.456 5.945 1.00 95.19 96 ILE A C 1
ATOM 794 O O . ILE A 1 96 ? -12.112 -4.172 5.098 1.00 95.19 96 ILE A O 1
ATOM 798 N N . LEU A 1 97 ? -10.397 -5.450 5.758 1.00 93.88 97 LEU A N 1
ATOM 799 C CA . LEU A 1 97 ? -10.416 -6.312 4.575 1.00 93.88 97 LEU A CA 1
ATOM 800 C C . LEU A 1 97 ? -11.643 -7.222 4.549 1.00 93.88 97 LEU A C 1
ATOM 802 O O . LEU A 1 97 ? -12.185 -7.446 3.466 1.00 93.88 97 LEU A O 1
ATOM 806 N N . GLU A 1 98 ? -12.124 -7.661 5.713 1.00 94.81 98 GLU A N 1
ATOM 807 C CA . GLU A 1 98 ? -13.363 -8.438 5.849 1.00 94.81 98 GLU A CA 1
ATOM 808 C C . GLU A 1 98 ? -14.599 -7.710 5.293 1.00 94.81 98 GLU A C 1
ATOM 810 O O . GLU A 1 98 ? -15.583 -8.352 4.930 1.00 94.81 98 GLU A O 1
ATOM 815 N N . TRP A 1 99 ? -14.560 -6.380 5.139 1.00 94.38 99 TRP A N 1
ATOM 816 C CA . TRP A 1 99 ? -15.650 -5.634 4.495 1.00 94.38 99 TRP A CA 1
ATOM 817 C C . TRP A 1 99 ? -15.761 -5.907 2.994 1.00 94.38 99 TRP A C 1
ATOM 819 O O . TRP A 1 99 ? -16.817 -5.678 2.405 1.00 94.38 99 TRP A O 1
ATOM 829 N N . TYR A 1 100 ? -14.668 -6.339 2.365 1.00 92.94 100 TYR A N 1
ATOM 830 C CA . TYR A 1 100 ? -14.557 -6.429 0.910 1.00 92.94 100 TYR A CA 1
ATOM 831 C C . TYR A 1 100 ? -14.246 -7.834 0.408 1.00 92.94 100 TYR A C 1
ATOM 833 O O . TYR A 1 100 ? -14.484 -8.125 -0.766 1.00 92.94 100 TYR A O 1
ATOM 841 N N . THR A 1 101 ? -13.670 -8.690 1.251 1.00 92.38 101 THR A N 1
ATOM 842 C CA . THR A 1 101 ? -13.248 -10.027 0.848 1.00 92.38 101 THR A CA 1
ATOM 843 C C . THR A 1 101 ? -13.171 -11.002 2.018 1.00 92.38 101 THR A C 1
ATOM 845 O O . THR A 1 101 ? -13.233 -10.623 3.183 1.00 92.38 101 THR A O 1
ATOM 848 N N . GLU A 1 102 ? -13.001 -12.278 1.690 1.00 92.88 102 GLU A N 1
ATOM 849 C CA . GLU A 1 102 ? -12.748 -13.335 2.656 1.00 92.88 102 GLU A CA 1
ATOM 850 C C . GLU A 1 102 ? -11.325 -13.225 3.213 1.00 92.88 102 GLU A C 1
ATOM 852 O O . GLU A 1 102 ? -10.337 -13.229 2.464 1.00 92.88 102 GLU A O 1
ATOM 857 N N . VAL A 1 103 ? -11.234 -13.169 4.539 1.00 95.12 103 VAL A N 1
ATOM 858 C CA . VAL A 1 103 ? -9.988 -13.179 5.303 1.00 95.12 103 VAL A CA 1
ATOM 859 C C . VAL A 1 103 ? -9.888 -14.503 6.062 1.00 95.12 103 VAL A C 1
ATOM 861 O O . VAL A 1 103 ? -10.856 -14.992 6.638 1.00 95.12 103 VAL A O 1
ATOM 864 N N . PHE A 1 104 ? -8.702 -15.103 6.050 1.00 93.44 104 PHE A N 1
ATOM 865 C CA . PHE A 1 104 ? -8.407 -16.390 6.665 1.00 93.44 104 PHE A CA 1
ATOM 866 C C . PHE A 1 104 ? -7.235 -16.252 7.630 1.00 93.44 104 PHE A C 1
ATOM 868 O O . PHE A 1 104 ? -6.151 -15.796 7.253 1.00 93.44 104 PHE A O 1
ATOM 875 N N . LEU A 1 105 ? -7.423 -16.726 8.859 1.00 93.88 105 LEU A N 1
ATOM 876 C CA . LEU A 1 105 ? -6.342 -16.894 9.821 1.00 93.88 105 LEU A CA 1
ATOM 877 C C . LEU A 1 105 ? -5.800 -18.322 9.736 1.00 93.88 105 LEU A C 1
ATOM 879 O O . LEU A 1 105 ? -6.502 -19.281 10.054 1.00 93.88 105 LEU A O 1
ATOM 883 N N . HIS A 1 106 ? -4.531 -18.466 9.353 1.00 88.94 106 HIS A N 1
ATOM 884 C CA . HIS A 1 106 ? -3.832 -19.745 9.414 1.00 88.94 106 HIS A CA 1
ATOM 885 C C . HIS A 1 106 ? -2.634 -19.658 10.360 1.00 88.94 106 HIS A C 1
ATOM 887 O O . HIS A 1 106 ? -1.646 -18.969 10.096 1.00 88.94 106 HIS A O 1
ATOM 893 N N . GLN A 1 107 ? -2.723 -20.391 11.473 1.00 87.94 107 GLN A N 1
ATOM 894 C CA . GLN A 1 107 ? -1.776 -20.361 12.592 1.00 87.94 107 GLN A CA 1
ATOM 895 C C . GLN A 1 107 ? -1.605 -18.954 13.186 1.00 87.94 107 GLN A C 1
ATOM 897 O O . GLN A 1 107 ? -2.294 -18.594 14.134 1.00 87.94 107 GLN A O 1
ATOM 902 N N . ARG A 1 108 ? -0.673 -18.167 12.646 1.00 87.19 108 ARG A N 1
ATOM 903 C CA . ARG A 1 108 ? -0.352 -16.796 13.077 1.00 87.19 108 ARG A CA 1
ATOM 904 C C . ARG A 1 108 ? -0.298 -15.808 11.914 1.00 87.19 108 ARG A C 1
ATOM 906 O O . ARG A 1 108 ? 0.039 -14.649 12.125 1.00 87.19 108 ARG A O 1
ATOM 913 N N . ASN A 1 109 ? -0.585 -16.274 10.702 1.00 89.81 109 ASN A N 1
ATOM 914 C CA . ASN A 1 109 ? -0.555 -15.457 9.503 1.00 89.81 109 ASN A CA 1
ATOM 915 C C . ASN A 1 109 ? -1.979 -15.236 9.019 1.00 89.81 109 ASN A C 1
ATOM 917 O O . ASN A 1 109 ? -2.764 -16.176 8.877 1.00 89.81 109 ASN A O 1
ATOM 921 N N . TRP A 1 110 ? -2.278 -13.978 8.751 1.00 95.62 110 TRP A N 1
ATOM 922 C CA . TRP A 1 110 ? -3.524 -13.568 8.145 1.00 95.62 110 TRP A CA 1
ATOM 923 C C . TRP A 1 110 ? -3.340 -13.538 6.629 1.00 95.62 110 TRP A C 1
ATOM 925 O O . TRP A 1 110 ? -2.371 -12.981 6.110 1.00 95.62 110 TRP A O 1
ATOM 935 N N . THR A 1 111 ? -4.267 -14.163 5.920 1.00 94.75 111 THR A N 1
ATOM 936 C CA . THR A 1 111 ? -4.308 -14.198 4.457 1.00 94.75 111 THR A CA 1
ATOM 937 C C . THR A 1 111 ? -5.678 -13.754 3.980 1.00 94.75 111 THR A C 1
ATOM 939 O O . THR A 1 111 ? -6.640 -13.820 4.736 1.00 94.75 111 THR A O 1
ATOM 942 N N . TYR A 1 112 ? -5.786 -13.274 2.748 1.00 94.62 112 TYR A N 1
ATOM 943 C CA . TYR A 1 112 ? -7.068 -12.846 2.193 1.00 94.62 112 TYR A CA 1
ATOM 944 C C . TYR A 1 112 ? -7.183 -13.230 0.723 1.00 94.62 112 TYR A C 1
ATOM 946 O O . TYR A 1 112 ? -6.181 -13.359 0.014 1.00 94.62 112 TYR A O 1
ATOM 954 N N . ARG A 1 113 ? -8.414 -13.420 0.252 1.00 94.00 113 ARG A N 1
ATOM 955 C CA . ARG A 1 113 ? -8.683 -13.666 -1.167 1.00 94.00 113 ARG A CA 1
ATOM 956 C C . ARG A 1 113 ? -8.656 -12.341 -1.921 1.00 94.00 113 ARG A C 1
ATOM 958 O O . ARG A 1 113 ? -9.374 -11.412 -1.559 1.00 94.00 113 ARG A O 1
ATOM 965 N N . CYS A 1 114 ? -7.832 -12.198 -2.953 1.00 91.25 114 CYS A N 1
ATOM 966 C CA . CYS A 1 114 ? -7.780 -10.931 -3.680 1.00 91.25 114 CYS A CA 1
ATOM 967 C C . CYS A 1 114 ? -8.888 -10.882 -4.738 1.00 91.25 114 CYS A C 1
ATOM 969 O O . CYS A 1 114 ? -8.991 -11.782 -5.560 1.00 91.25 114 CYS A O 1
ATOM 971 N N . THR A 1 115 ? -9.692 -9.817 -4.760 1.00 89.06 115 THR A N 1
ATOM 972 C CA . THR A 1 115 ? -10.727 -9.620 -5.797 1.00 89.06 115 THR A CA 1
ATOM 973 C C . THR A 1 115 ? -10.324 -8.590 -6.856 1.00 89.06 115 THR A C 1
ATOM 975 O O . THR A 1 115 ? -11.047 -8.370 -7.827 1.00 89.06 115 THR A O 1
ATOM 978 N N . LEU A 1 116 ? -9.152 -7.958 -6.706 1.00 86.12 116 LEU A N 1
ATOM 979 C CA . LEU A 1 116 ? -8.692 -6.879 -7.588 1.00 86.12 116 LEU A CA 1
ATOM 980 C C . LEU A 1 116 ? -8.151 -7.377 -8.936 1.00 86.12 116 LEU A C 1
ATOM 982 O O . LEU A 1 116 ? -8.136 -6.608 -9.894 1.00 86.12 116 LEU A O 1
ATOM 986 N N . HIS A 1 117 ? -7.712 -8.634 -9.029 1.00 82.00 117 HIS A N 1
ATOM 987 C CA . HIS A 1 117 ? -7.140 -9.209 -10.255 1.00 82.00 117 HIS A CA 1
ATOM 988 C C . HIS A 1 117 ? -8.024 -10.270 -10.920 1.00 82.00 117 HIS A C 1
ATOM 990 O O . HIS A 1 117 ? -7.559 -11.009 -11.784 1.00 82.00 117 HIS A O 1
ATOM 996 N N . GLY A 1 118 ? -9.303 -10.324 -10.544 1.00 81.50 118 GLY A N 1
ATOM 997 C CA . GLY A 1 118 ? -10.257 -11.311 -11.041 1.00 81.50 118 GLY A CA 1
ATOM 998 C C . GLY A 1 118 ? -10.520 -12.444 -10.044 1.00 81.50 118 GLY A C 1
ATOM 999 O O . GLY A 1 118 ? -10.261 -12.274 -8.853 1.00 81.50 118 GLY A O 1
ATOM 1000 N N . PRO A 1 119 ? -11.094 -13.571 -10.508 1.00 79.62 119 PRO A N 1
ATOM 1001 C CA . PRO A 1 119 ? -11.403 -14.715 -9.661 1.00 79.62 119 PRO A CA 1
ATOM 1002 C C . PRO A 1 119 ? -10.120 -15.338 -9.119 1.00 79.62 119 PRO A C 1
ATOM 1004 O O . PRO A 1 119 ? -9.253 -15.752 -9.886 1.00 79.62 119 PRO A O 1
ATOM 1007 N N . ASP A 1 120 ? -10.033 -15.434 -7.800 1.00 81.75 120 ASP A N 1
ATOM 1008 C CA . ASP A 1 120 ? -8.903 -16.036 -7.111 1.00 81.75 120 ASP A CA 1
ATOM 1009 C C . ASP A 1 120 ? -9.354 -17.338 -6.440 1.00 81.75 120 ASP A C 1
ATOM 1011 O O . ASP A 1 120 ? -10.271 -17.323 -5.617 1.00 81.75 120 ASP A O 1
ATOM 1015 N N . ASN A 1 121 ? -8.742 -18.472 -6.796 1.00 82.44 121 ASN A N 1
ATOM 1016 C CA . ASN A 1 121 ? -9.108 -19.794 -6.266 1.00 82.44 121 ASN A CA 1
ATOM 1017 C C . ASN A 1 121 ? -8.409 -20.101 -4.932 1.00 82.44 121 ASN A C 1
ATOM 1019 O O . ASN A 1 121 ? -8.976 -20.800 -4.089 1.00 82.44 121 ASN A O 1
ATOM 1023 N N . HIS A 1 122 ? -7.234 -19.518 -4.687 1.00 85.44 122 HIS A N 1
ATOM 1024 C CA . HIS A 1 122 ? -6.447 -19.717 -3.469 1.00 85.44 122 HIS A CA 1
ATOM 1025 C C . HIS A 1 122 ? -6.064 -18.359 -2.888 1.00 85.44 122 HIS A C 1
ATOM 1027 O O . HIS A 1 122 ? -5.606 -17.527 -3.649 1.00 85.44 122 HIS A O 1
ATOM 1033 N N . PRO A 1 123 ? -6.191 -18.111 -1.573 1.00 90.50 123 PRO A N 1
ATOM 1034 C CA . PRO A 1 123 ? -5.919 -16.791 -1.009 1.00 90.50 123 PRO A CA 1
ATOM 1035 C C . PRO A 1 123 ? -4.500 -16.312 -1.358 1.00 90.50 123 PRO A C 1
ATOM 1037 O O . PRO A 1 123 ? -3.508 -16.807 -0.826 1.00 90.50 123 PRO A O 1
ATOM 1040 N N . SER A 1 124 ? -4.419 -15.353 -2.281 1.00 90.88 124 SER A N 1
ATOM 1041 C CA . SER A 1 124 ? -3.170 -14.773 -2.793 1.00 90.88 124 SER A CA 1
ATOM 1042 C C . SER A 1 124 ? -2.686 -13.562 -1.991 1.00 90.88 124 SER A C 1
ATOM 1044 O O . SER A 1 124 ? -1.613 -13.013 -2.260 1.00 90.88 124 SER A O 1
ATOM 1046 N N . GLY A 1 125 ? -3.495 -13.104 -1.037 1.00 93.12 125 GLY A N 1
ATOM 1047 C CA . GLY A 1 125 ? -3.218 -11.975 -0.170 1.00 93.12 125 GLY A CA 1
ATOM 1048 C C . GLY A 1 125 ? -2.588 -12.393 1.154 1.00 93.12 125 GLY A C 1
ATOM 1049 O O . GLY A 1 125 ? -3.039 -13.344 1.785 1.00 93.12 125 GLY A O 1
ATOM 1050 N N . SER A 1 126 ? -1.589 -11.642 1.608 1.00 94.00 126 SER A N 1
ATOM 1051 C CA . SER A 1 126 ? -0.985 -11.743 2.938 1.00 94.00 126 SER A CA 1
ATOM 1052 C C . SER A 1 126 ? -1.166 -10.441 3.705 1.00 94.00 126 SER A C 1
ATOM 1054 O O . SER A 1 126 ? -1.083 -9.350 3.136 1.00 94.00 126 SER A O 1
ATOM 1056 N N . ILE A 1 127 ? -1.355 -10.564 5.016 1.00 94.69 127 ILE A N 1
ATOM 1057 C CA . ILE A 1 127 ? -1.461 -9.451 5.954 1.00 94.69 127 ILE A CA 1
ATOM 1058 C C . ILE A 1 127 ? -0.339 -9.574 6.987 1.00 94.69 127 ILE A C 1
ATOM 1060 O O . ILE A 1 127 ? -0.185 -10.610 7.636 1.00 94.69 127 ILE A O 1
ATOM 1064 N N . LYS A 1 128 ? 0.462 -8.516 7.132 1.00 91.88 128 LYS A N 1
ATOM 1065 C CA . LYS A 1 128 ? 1.547 -8.428 8.115 1.00 91.88 128 LYS A CA 1
ATOM 1066 C C . LYS A 1 128 ? 1.784 -6.973 8.512 1.00 91.88 128 LYS A C 1
ATOM 1068 O O . LYS A 1 128 ? 1.740 -6.094 7.659 1.00 91.88 128 LYS A O 1
ATOM 1073 N N . ASP A 1 129 ? 2.045 -6.722 9.794 1.00 89.38 129 ASP A N 1
ATOM 1074 C CA . ASP A 1 129 ? 2.370 -5.389 10.331 1.00 89.38 129 ASP A CA 1
ATOM 1075 C C . ASP A 1 129 ? 1.327 -4.313 9.962 1.00 89.38 129 ASP A C 1
ATOM 1077 O O . ASP A 1 129 ? 1.663 -3.197 9.563 1.00 89.38 129 ASP A O 1
ATOM 1081 N N . ASN A 1 130 ? 0.042 -4.678 10.061 1.00 88.81 130 ASN A N 1
ATOM 1082 C CA . ASN A 1 130 ? -1.105 -3.852 9.669 1.00 88.81 130 ASN A CA 1
ATOM 1083 C C . ASN A 1 130 ? -1.060 -3.369 8.202 1.00 88.81 130 ASN A C 1
ATOM 1085 O O . ASN A 1 130 ? -1.539 -2.285 7.863 1.00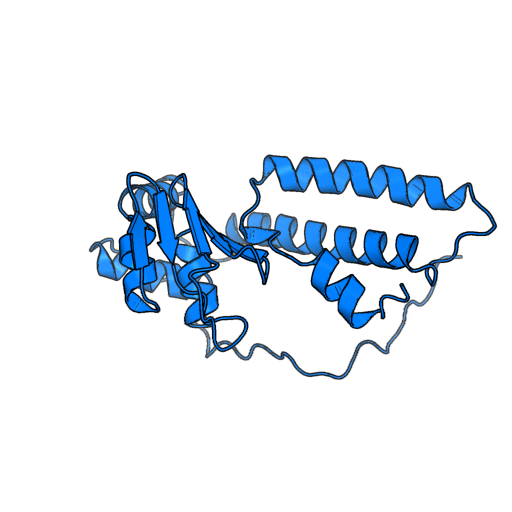 88.81 130 ASN A O 1
ATOM 1089 N N . ARG A 1 131 ? -0.441 -4.172 7.329 1.00 89.44 131 ARG A N 1
ATOM 1090 C CA . ARG A 1 131 ? -0.359 -3.955 5.884 1.00 89.44 131 ARG A CA 1
ATOM 1091 C C . ARG A 1 131 ? -0.801 -5.197 5.132 1.00 89.44 131 ARG A C 1
ATOM 1093 O O . ARG A 1 131 ? -0.547 -6.318 5.564 1.00 89.44 131 ARG A O 1
ATOM 1100 N N . ALA A 1 132 ? -1.415 -4.974 3.981 1.00 91.62 132 ALA A N 1
ATOM 1101 C CA . ALA A 1 132 ? -1.874 -6.012 3.077 1.00 91.62 132 ALA A CA 1
ATOM 1102 C C . ALA A 1 132 ? -1.039 -5.997 1.798 1.00 91.62 132 ALA A C 1
ATOM 1104 O O . ALA A 1 132 ? -0.662 -4.932 1.311 1.00 91.62 132 ALA A O 1
ATOM 1105 N N . HIS A 1 133 ? -0.774 -7.168 1.230 1.00 91.62 133 HIS A N 1
ATOM 1106 C CA . HIS A 1 133 ? -0.118 -7.311 -0.069 1.00 91.62 133 HIS A CA 1
ATOM 1107 C C . HIS A 1 133 ? -0.638 -8.561 -0.769 1.00 91.62 133 HIS A C 1
ATOM 1109 O O . HIS A 1 133 ? -0.768 -9.608 -0.143 1.00 91.62 133 HIS A O 1
ATOM 1115 N N . CYS A 1 134 ? -0.977 -8.441 -2.047 1.00 90.25 134 CYS A N 1
ATOM 1116 C CA . CYS A 1 134 ? -1.290 -9.578 -2.900 1.00 90.25 134 CYS A CA 1
ATOM 1117 C C . CYS A 1 134 ? -0.063 -9.947 -3.734 1.00 90.25 134 CYS A C 1
ATOM 1119 O O . CYS A 1 134 ? 0.447 -9.111 -4.476 1.00 90.25 134 CYS A O 1
ATOM 1121 N N . PHE A 1 135 ? 0.362 -11.209 -3.676 1.00 88.06 135 PHE A N 1
ATOM 1122 C CA . PHE A 1 135 ? 1.546 -11.683 -4.401 1.00 88.06 135 PHE A CA 1
ATOM 1123 C C . PHE A 1 135 ? 1.356 -11.781 -5.921 1.00 88.06 135 PHE A C 1
ATOM 1125 O O . PHE A 1 135 ? 2.332 -11.939 -6.644 1.00 88.06 135 PHE A O 1
ATOM 1132 N N . VAL A 1 136 ? 0.113 -11.718 -6.408 1.00 84.81 136 VAL A N 1
ATOM 1133 C CA . VAL A 1 136 ? -0.207 -11.866 -7.838 1.00 84.81 136 VAL A CA 1
ATOM 1134 C C . VAL A 1 136 ? -0.295 -10.513 -8.534 1.00 84.81 136 VAL A C 1
ATOM 1136 O O . VAL A 1 136 ? 0.288 -10.322 -9.595 1.00 84.81 136 VAL A O 1
ATOM 1139 N N . CYS A 1 137 ? -1.043 -9.567 -7.961 1.00 82.69 137 CYS A N 1
ATOM 1140 C CA . CYS A 1 137 ? -1.269 -8.264 -8.590 1.00 82.69 137 CYS A CA 1
ATOM 1141 C C . CYS A 1 137 ? -0.474 -7.126 -7.964 1.00 82.69 137 CYS A C 1
ATOM 1143 O O . CYS A 1 137 ? -0.591 -5.991 -8.427 1.00 82.69 137 CYS A O 1
ATOM 1145 N N . ASP A 1 138 ? 0.280 -7.412 -6.903 1.00 82.31 138 ASP A N 1
ATOM 1146 C CA . ASP A 1 138 ? 1.072 -6.439 -6.158 1.00 82.31 138 ASP A CA 1
ATOM 1147 C C . ASP A 1 138 ? 0.258 -5.271 -5.574 1.00 82.31 138 ASP A C 1
ATOM 1149 O O . ASP A 1 138 ? 0.813 -4.293 -5.081 1.00 82.31 138 ASP A O 1
ATOM 1153 N N . GLN A 1 139 ? -1.072 -5.364 -5.566 1.00 84.50 139 GLN A N 1
ATOM 1154 C CA . GLN A 1 139 ? -1.921 -4.382 -4.903 1.00 84.50 139 GLN A CA 1
ATOM 1155 C C . GLN A 1 139 ? -1.948 -4.639 -3.396 1.00 84.50 139 GLN A C 1
ATOM 1157 O O . GLN A 1 139 ? -1.843 -5.775 -2.923 1.00 84.50 139 GLN A O 1
ATOM 1162 N N . GLY A 1 140 ? -2.080 -3.561 -2.634 1.00 85.56 140 GLY A N 1
ATOM 1163 C CA . GLY A 1 140 ? -2.008 -3.598 -1.184 1.00 85.56 140 GLY A CA 1
ATOM 1164 C C . GLY A 1 140 ? -1.667 -2.235 -0.595 1.00 85.56 140 GLY A C 1
ATOM 1165 O O . GLY A 1 140 ? -1.708 -1.215 -1.285 1.00 85.56 140 GLY A O 1
ATOM 1166 N N . GLY A 1 141 ? -1.324 -2.230 0.687 1.00 87.81 141 GLY A N 1
ATOM 1167 C CA . GLY A 1 141 ? -0.965 -1.032 1.433 1.00 87.81 141 GLY A CA 1
ATOM 1168 C C . GLY A 1 141 ? -1.513 -1.055 2.851 1.00 87.81 141 GLY A C 1
ATOM 1169 O O . GLY A 1 141 ? -1.683 -2.123 3.442 1.00 87.81 141 GLY A O 1
ATOM 1170 N N . ASP A 1 142 ? -1.740 0.132 3.405 1.00 89.81 142 ASP A N 1
ATOM 1171 C CA . ASP A 1 142 ? -2.353 0.293 4.723 1.00 89.81 142 ASP A CA 1
ATOM 1172 C C . ASP A 1 142 ? -3.894 0.309 4.665 1.00 89.81 142 ASP A C 1
ATOM 1174 O O . ASP A 1 142 ? -4.506 0.155 3.605 1.00 89.81 142 ASP A O 1
ATOM 1178 N N . VAL A 1 143 ? -4.536 0.513 5.819 1.00 90.88 143 VAL A N 1
ATOM 1179 C CA . VAL A 1 143 ? -6.002 0.582 5.949 1.00 90.88 143 VAL A CA 1
ATOM 1180 C C . VAL A 1 143 ? -6.652 1.606 5.010 1.00 90.88 143 VAL A C 1
ATOM 1182 O O . VAL A 1 143 ? -7.746 1.365 4.504 1.00 90.88 143 VAL A O 1
ATOM 1185 N N . PHE A 1 144 ? -5.995 2.734 4.724 1.00 88.69 144 PHE A N 1
ATOM 1186 C CA . PHE A 1 144 ? -6.533 3.724 3.796 1.00 88.69 144 PHE A CA 1
ATOM 1187 C C . PHE A 1 144 ? -6.343 3.29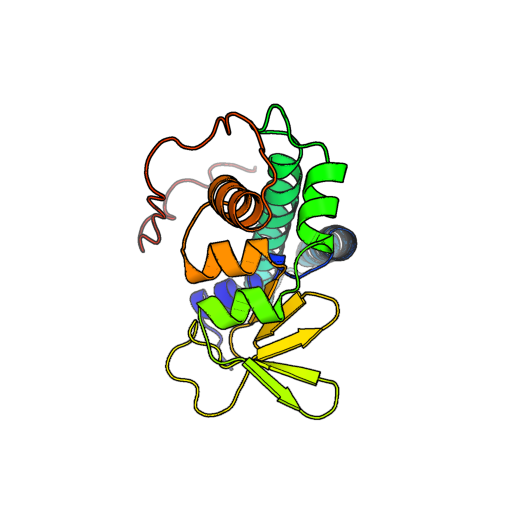7 2.348 1.00 88.69 144 PHE A C 1
ATOM 1189 O O . PHE A 1 144 ? -7.208 3.575 1.517 1.00 88.69 144 PHE A O 1
ATOM 1196 N N . ASP A 1 145 ? -5.210 2.682 2.014 1.00 86.44 145 ASP A N 1
ATOM 1197 C CA . ASP A 1 145 ? -4.959 2.177 0.664 1.00 86.44 145 ASP A CA 1
ATOM 1198 C C . ASP A 1 145 ? -5.963 1.087 0.296 1.00 86.44 145 ASP A C 1
ATOM 1200 O O . ASP A 1 145 ? -6.537 1.147 -0.788 1.00 86.44 145 ASP A O 1
ATOM 1204 N N . VAL A 1 146 ? -6.257 0.165 1.218 1.00 90.94 146 VAL A N 1
ATOM 1205 C CA . VAL A 1 146 ? -7.293 -0.862 1.038 1.00 90.94 146 VAL A CA 1
ATOM 1206 C C . VAL A 1 146 ? -8.637 -0.213 0.697 1.00 90.94 146 VAL A C 1
ATOM 1208 O O . VAL A 1 146 ? -9.188 -0.473 -0.370 1.00 90.94 146 VAL A O 1
ATOM 1211 N N . VAL A 1 147 ? -9.137 0.710 1.524 1.00 91.06 147 VAL A N 1
ATOM 1212 C CA . VAL A 1 147 ? -10.427 1.378 1.261 1.00 91.06 147 VAL A CA 1
ATOM 1213 C C . VAL A 1 147 ? -10.411 2.150 -0.067 1.00 91.06 147 VAL A C 1
ATOM 1215 O O . VAL A 1 147 ? -11.369 2.081 -0.832 1.00 91.06 147 VAL A O 1
ATOM 1218 N N . GLN A 1 148 ? -9.321 2.851 -0.392 1.00 85.81 148 GLN A N 1
ATOM 1219 C CA . GLN A 1 148 ? -9.195 3.544 -1.681 1.00 85.81 148 GLN A CA 1
ATOM 1220 C C . GLN A 1 148 ? -9.237 2.574 -2.870 1.00 85.81 148 GLN A C 1
ATOM 1222 O O . GLN A 1 148 ? -9.868 2.887 -3.877 1.00 85.81 148 GLN A O 1
ATOM 1227 N N . LEU A 1 149 ? -8.569 1.421 -2.772 1.00 85.88 149 LEU A N 1
ATOM 1228 C CA . LEU A 1 149 ? -8.495 0.425 -3.843 1.00 85.88 149 LEU A CA 1
ATOM 1229 C C . LEU A 1 149 ? -9.852 -0.238 -4.093 1.00 85.88 149 LEU A C 1
ATOM 1231 O O . LEU A 1 149 ? -10.298 -0.290 -5.240 1.00 85.88 149 LEU A O 1
ATOM 1235 N N . PHE A 1 150 ? -10.514 -0.707 -3.034 1.00 87.50 150 PHE A N 1
ATOM 1236 C CA . PHE A 1 150 ? -11.789 -1.415 -3.150 1.00 87.50 150 PHE A CA 1
ATOM 1237 C C . PHE A 1 150 ? -12.949 -0.478 -3.504 1.00 87.50 150 PHE A C 1
ATOM 1239 O O . PHE A 1 150 ? -13.786 -0.829 -4.334 1.00 87.50 150 PHE A O 1
ATOM 1246 N N . GLU A 1 151 ? -12.981 0.735 -2.946 1.00 88.69 151 GLU A N 1
ATOM 1247 C CA . GLU A 1 151 ? -14.101 1.666 -3.161 1.00 88.69 151 GLU A CA 1
ATOM 1248 C C . GLU A 1 151 ? -13.851 2.693 -4.264 1.00 88.69 151 GLU A C 1
ATOM 1250 O O . GLU A 1 151 ? -14.759 3.436 -4.634 1.00 88.69 151 GLU A O 1
ATOM 1255 N N . ARG A 1 152 ? -12.626 2.752 -4.801 1.00 84.12 152 ARG A N 1
ATOM 1256 C CA . ARG A 1 152 ? -12.200 3.744 -5.805 1.00 84.12 152 ARG A CA 1
ATOM 1257 C C . ARG A 1 152 ? -12.443 5.184 -5.346 1.00 84.12 152 ARG A C 1
ATOM 1259 O O . ARG A 1 152 ? -12.841 6.049 -6.126 1.00 84.12 152 ARG A O 1
ATOM 1266 N N . VAL A 1 153 ? -12.201 5.432 -4.065 1.00 81.75 153 VAL A N 1
ATOM 1267 C CA . VAL A 1 153 ? -12.364 6.743 -3.430 1.00 81.75 153 VAL A CA 1
ATOM 1268 C C . VAL A 1 153 ? -11.024 7.451 -3.273 1.00 81.75 153 VAL A C 1
ATOM 1270 O O . VAL A 1 153 ? -9.958 6.836 -3.302 1.00 81.75 153 VAL A O 1
ATOM 1273 N N . SER A 1 154 ? -11.063 8.770 -3.094 1.00 77.69 154 SER A N 1
ATOM 1274 C CA . SER A 1 154 ? -9.866 9.540 -2.752 1.00 77.69 154 SER A CA 1
ATOM 1275 C C . SER A 1 154 ? -9.457 9.316 -1.291 1.00 77.69 154 SER A C 1
ATOM 1277 O O . SER A 1 154 ? -10.270 8.906 -0.458 1.00 77.69 154 SER A O 1
ATOM 1279 N N . LEU A 1 155 ? -8.203 9.625 -0.939 1.00 76.38 155 LEU A N 1
ATOM 1280 C CA . LEU A 1 155 ? -7.746 9.484 0.447 1.00 76.38 155 LEU A CA 1
ATOM 1281 C C . LEU A 1 155 ? -8.624 10.251 1.455 1.00 76.38 155 LEU A C 1
ATOM 1283 O O . LEU A 1 155 ? -8.997 9.644 2.456 1.00 76.38 155 LEU A O 1
ATOM 1287 N N . PRO A 1 156 ? -9.012 11.525 1.233 1.00 77.94 156 PRO A N 1
ATOM 1288 C CA . PRO A 1 156 ? -9.861 12.231 2.190 1.00 77.94 156 PRO A CA 1
ATOM 1289 C C . PRO A 1 156 ? -11.214 11.541 2.414 1.00 77.94 156 PRO A C 1
ATOM 1291 O O . PRO A 1 156 ? -11.723 11.532 3.531 1.00 77.94 156 PRO A O 1
ATOM 1294 N N . GLN A 1 157 ? -11.778 10.911 1.379 1.00 79.25 157 GLN A N 1
ATOM 1295 C CA . GLN A 1 157 ? -13.012 10.129 1.491 1.00 79.25 157 GLN A CA 1
ATOM 1296 C C . GLN A 1 157 ? -12.797 8.836 2.291 1.00 79.25 157 GLN A C 1
ATOM 1298 O O . GLN A 1 157 ? -13.594 8.537 3.183 1.00 79.25 157 GLN A O 1
ATOM 1303 N N . ALA A 1 158 ? -11.703 8.110 2.034 1.00 85.56 158 ALA A N 1
ATOM 1304 C CA . ALA A 1 158 ? -11.324 6.932 2.816 1.00 85.56 158 ALA A CA 1
ATOM 1305 C C . ALA A 1 158 ? -11.081 7.286 4.294 1.00 85.56 158 ALA A C 1
ATOM 1307 O O . ALA A 1 158 ? -11.594 6.614 5.187 1.00 85.56 158 ALA A O 1
ATOM 1308 N N . MET A 1 159 ? -10.380 8.392 4.563 1.00 84.38 159 MET A N 1
ATOM 1309 C CA . MET A 1 159 ? -10.165 8.915 5.914 1.00 84.38 159 MET A CA 1
ATOM 1310 C C . MET A 1 159 ? -11.481 9.264 6.603 1.00 84.38 159 MET A C 1
ATOM 1312 O O . MET A 1 159 ? -11.703 8.843 7.733 1.00 84.38 159 MET A O 1
ATOM 1316 N N . ALA A 1 160 ? -12.383 9.970 5.916 1.00 82.69 160 ALA A N 1
ATOM 1317 C CA . ALA A 1 160 ? -13.704 10.297 6.443 1.00 82.69 160 ALA A CA 1
ATOM 1318 C C . ALA A 1 160 ? -14.510 9.047 6.803 1.00 82.69 160 ALA A C 1
ATOM 1320 O O . ALA A 1 160 ? -15.289 9.054 7.755 1.00 82.69 160 ALA A O 1
ATOM 1321 N N . LYS A 1 161 ? -14.386 7.984 6.004 1.00 86.88 161 LYS A N 1
ATOM 1322 C CA . LYS A 1 161 ? -15.082 6.720 6.233 1.00 86.88 161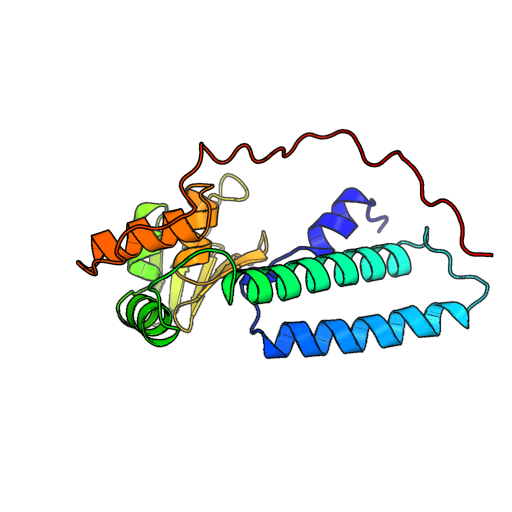 LYS A CA 1
ATOM 1323 C C . LYS A 1 161 ? -14.528 5.995 7.455 1.00 86.88 161 LYS A C 1
ATOM 1325 O O . LYS A 1 161 ? -15.297 5.666 8.353 1.00 86.88 161 LYS A O 1
ATOM 1330 N N . LEU A 1 162 ? -13.213 5.801 7.505 1.00 88.38 162 LEU A N 1
ATOM 1331 C CA . LEU A 1 162 ? -12.561 5.107 8.612 1.00 88.38 162 LEU A CA 1
ATOM 1332 C C . LEU A 1 162 ? -12.690 5.879 9.926 1.00 88.38 162 LEU A C 1
ATOM 1334 O O . LEU A 1 162 ? -13.009 5.282 10.945 1.00 88.38 162 LEU A O 1
ATOM 1338 N N . ALA A 1 163 ? -12.553 7.205 9.905 1.00 83.44 163 ALA A N 1
ATOM 1339 C CA . ALA A 1 163 ? -12.742 8.027 11.096 1.00 83.44 163 ALA A CA 1
ATOM 1340 C C . ALA A 1 163 ? -14.176 7.950 11.637 1.00 83.44 163 ALA A C 1
ATOM 1342 O O . ALA A 1 163 ? -14.361 7.797 12.841 1.00 83.44 163 ALA A O 1
ATOM 1343 N N . ARG A 1 164 ? -15.192 7.961 10.759 1.00 84.44 164 ARG A N 1
ATOM 1344 C CA . ARG A 1 164 ? -16.588 7.724 11.165 1.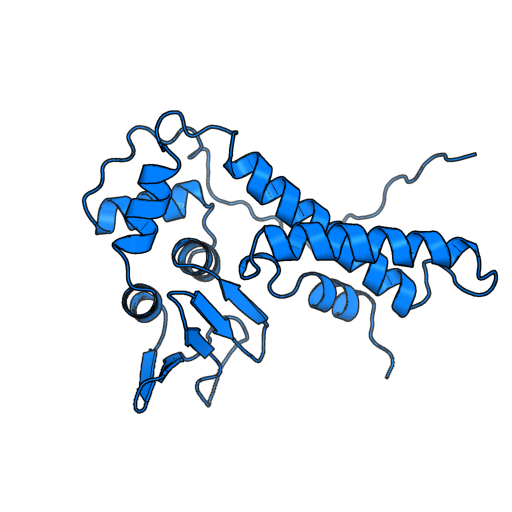00 84.44 164 ARG A CA 1
ATOM 1345 C C . ARG A 1 164 ? -16.784 6.341 11.776 1.00 84.44 164 ARG A C 1
ATOM 1347 O O . ARG A 1 164 ? -17.527 6.228 12.742 1.00 84.44 164 ARG A O 1
ATOM 1354 N N . HIS A 1 165 ? -16.122 5.319 11.234 1.00 85.88 165 HIS A N 1
ATOM 1355 C CA . HIS A 1 165 ? -16.211 3.957 11.756 1.00 85.88 165 HIS A CA 1
ATOM 1356 C C . HIS A 1 165 ? -15.703 3.851 13.203 1.00 85.88 165 HIS A C 1
ATOM 1358 O O . HIS A 1 165 ? -16.322 3.167 14.009 1.00 85.88 165 HIS A O 1
ATOM 1364 N N . ILE A 1 166 ? -14.646 4.590 13.555 1.00 84.94 166 ILE A N 1
ATOM 1365 C CA . ILE A 1 166 ? -14.074 4.603 14.916 1.00 84.94 166 ILE A CA 1
ATOM 1366 C C . ILE A 1 166 ? -14.554 5.773 15.790 1.00 84.94 166 ILE A C 1
ATOM 1368 O O . ILE A 1 166 ? -14.024 5.991 16.876 1.00 84.94 166 ILE A O 1
ATOM 1372 N N . GLY A 1 167 ? -15.534 6.555 15.328 1.00 77.75 167 GLY A N 1
ATOM 1373 C CA . GLY A 1 167 ? -16.099 7.674 16.089 1.00 77.75 167 GLY A CA 1
ATOM 1374 C C . GLY A 1 167 ? -15.202 8.915 16.215 1.00 77.75 167 GLY A C 1
ATOM 1375 O O . GLY A 1 167 ? -15.471 9.773 17.054 1.00 77.75 167 GLY A O 1
ATOM 1376 N N . ILE A 1 168 ? -14.161 9.057 15.388 1.00 76.25 168 ILE A N 1
ATOM 1377 C CA . ILE A 1 168 ? -13.314 10.259 15.347 1.00 76.25 168 ILE A CA 1
ATOM 1378 C C . ILE A 1 168 ? -13.939 11.302 14.413 1.00 76.25 168 ILE A C 1
ATOM 1380 O O . ILE A 1 168 ? -14.160 11.057 13.225 1.00 76.25 168 ILE A O 1
ATOM 1384 N N . ASN A 1 169 ? -14.180 12.508 14.931 1.00 69.75 169 ASN A N 1
ATOM 1385 C CA . ASN A 1 169 ? -14.649 13.633 14.128 1.00 69.75 169 ASN A CA 1
ATOM 1386 C C . ASN A 1 169 ? -13.461 14.393 13.514 1.00 69.75 169 ASN A C 1
ATOM 1388 O O . ASN A 1 169 ? -12.748 15.109 14.211 1.00 69.75 169 ASN A O 1
ATOM 1392 N N . LEU A 1 170 ? -13.267 14.254 12.200 1.00 65.19 170 LEU A N 1
ATOM 1393 C CA . LEU A 1 170 ? -12.202 14.933 11.446 1.00 65.19 170 LEU A CA 1
ATOM 1394 C C . LEU A 1 170 ? -12.505 16.407 11.107 1.00 65.19 170 LEU A C 1
ATOM 1396 O O . LEU A 1 170 ? -11.683 17.080 10.485 1.00 65.19 170 LEU A O 1
ATOM 1400 N N . GLY A 1 171 ? -13.673 16.931 11.494 1.00 63.03 171 GLY A N 1
ATOM 1401 C CA . GLY A 1 171 ? -14.132 18.248 11.059 1.00 63.03 171 GLY A CA 1
ATOM 1402 C C . GLY A 1 171 ? -14.413 18.313 9.545 1.00 63.03 171 GLY A C 1
ATOM 1403 O O . GLY A 1 171 ? -14.457 17.287 8.861 1.00 63.03 171 GLY A O 1
ATOM 1404 N N . PRO A 1 172 ? -14.654 19.515 8.990 1.00 55.91 172 PRO A N 1
ATOM 1405 C CA . PRO A 1 172 ? -14.947 19.680 7.571 1.00 55.91 172 PRO A CA 1
ATOM 1406 C C . PRO A 1 172 ? -13.715 19.378 6.705 1.00 55.91 172 PRO A C 1
ATOM 1408 O O . PRO A 1 172 ? -12.736 20.125 6.687 1.00 55.91 172 PRO A O 1
ATOM 1411 N N . ILE A 1 173 ? -13.791 18.292 5.937 1.00 58.28 173 ILE A N 1
ATOM 1412 C CA . ILE A 1 173 ? -12.766 17.891 4.970 1.00 58.28 173 ILE A CA 1
ATOM 1413 C C . ILE A 1 173 ? -12.946 18.731 3.697 1.00 58.28 173 ILE A C 1
ATOM 1415 O O . ILE A 1 173 ? -13.820 18.456 2.870 1.00 58.28 173 ILE A O 1
ATOM 1419 N N . LYS A 1 174 ? -12.125 19.774 3.517 1.00 49.59 174 LYS A N 1
ATOM 1420 C CA . LYS A 1 174 ? -12.103 20.558 2.272 1.00 49.59 174 LYS A CA 1
ATOM 1421 C C . LYS A 1 174 ? -11.392 19.756 1.178 1.00 49.59 174 LYS A C 1
ATOM 1423 O O . LYS A 1 174 ? -10.175 19.754 1.060 1.00 49.59 174 LYS A O 1
ATOM 1428 N N . GLY A 1 175 ? -12.188 19.035 0.396 1.00 49.34 175 GLY A N 1
ATOM 1429 C CA . GLY A 1 175 ? -11.720 18.179 -0.701 1.00 49.34 175 GLY A CA 1
ATOM 1430 C C . GLY A 1 175 ? -12.799 17.259 -1.276 1.00 49.34 175 GLY A C 1
ATOM 1431 O O . GLY A 1 175 ? -12.584 16.645 -2.315 1.00 49.34 175 GLY A O 1
ATOM 1432 N N . GLY A 1 176 ? -13.973 17.182 -0.637 1.00 40.78 176 GLY A N 1
ATOM 1433 C CA . GLY A 1 176 ? -15.163 16.521 -1.178 1.00 40.78 176 GLY A CA 1
ATOM 1434 C C . GLY A 1 176 ? -15.867 17.361 -2.246 1.00 40.78 176 GLY A C 1
ATOM 1435 O O . GLY A 1 176 ? -17.011 17.751 -2.055 1.00 40.78 176 GLY A O 1
ATOM 1436 N N . GLY A 1 177 ? -15.175 17.682 -3.338 1.00 34.69 177 GLY A N 1
ATOM 1437 C CA . GLY A 1 177 ? -15.778 18.254 -4.539 1.00 34.69 177 GLY A CA 1
ATOM 1438 C C . GLY A 1 177 ? -15.888 17.181 -5.615 1.00 34.69 177 GLY A C 1
ATOM 1439 O O . GLY A 1 177 ? -14.876 16.860 -6.222 1.00 34.69 177 GLY A O 1
ATOM 1440 N N . GLU A 1 178 ? -17.109 16.668 -5.801 1.00 37.22 178 GLU A N 1
ATOM 1441 C CA . GLU A 1 178 ? -17.585 15.778 -6.875 1.00 37.22 178 GLU A CA 1
ATOM 1442 C C . GLU A 1 178 ? -16.841 14.442 -7.070 1.00 37.22 178 GLU A C 1
ATOM 1444 O O . GLU A 1 178 ? -15.657 14.282 -6.798 1.00 37.22 178 GLU A O 1
ATOM 1449 N N . GLY A 1 179 ? -17.597 13.414 -7.470 1.00 37.19 179 GLY A N 1
ATOM 1450 C CA . GLY A 1 179 ? -17.131 12.031 -7.540 1.00 37.19 179 GLY A CA 1
ATOM 1451 C C . GLY A 1 179 ? -15.790 11.881 -8.257 1.00 37.19 179 GLY A C 1
ATOM 1452 O O . GLY A 1 179 ? -15.508 12.582 -9.228 1.00 37.19 179 GLY A O 1
ATOM 1453 N N . TYR A 1 180 ? -14.980 10.932 -7.784 1.00 40.16 180 TYR A N 1
ATOM 1454 C CA . TYR A 1 180 ? -13.768 10.484 -8.457 1.00 40.16 180 TYR A CA 1
ATOM 1455 C C . TYR A 1 180 ? -14.099 10.110 -9.913 1.00 40.16 180 TYR A C 1
ATOM 1457 O O . TYR A 1 180 ? -14.483 8.985 -10.221 1.00 40.16 180 TYR A O 1
ATOM 1465 N N . LYS A 1 181 ? -13.951 11.065 -10.838 1.00 36.22 181 LYS A N 1
ATOM 1466 C CA . LYS A 1 181 ? -13.823 10.800 -12.271 1.00 36.22 181 LYS A CA 1
ATOM 1467 C C . LYS A 1 181 ? -12.370 10.431 -12.512 1.00 36.22 181 LYS A C 1
ATOM 1469 O O . LYS A 1 181 ? -11.595 11.202 -13.073 1.00 36.22 181 LYS A O 1
ATOM 1474 N N . GLY A 1 182 ? -11.980 9.257 -12.022 1.00 31.67 182 GLY A N 1
ATOM 1475 C CA . GLY A 1 182 ? -10.755 8.622 -12.470 1.00 31.67 182 GLY A CA 1
ATOM 1476 C C . GLY A 1 182 ? -10.895 8.350 -13.959 1.00 31.67 182 GLY A C 1
ATOM 1477 O O . GLY A 1 182 ? -11.460 7.333 -14.351 1.00 31.67 182 GLY A O 1
ATOM 1478 N N . ASN A 1 183 ? -10.401 9.264 -14.792 1.00 33.16 183 ASN A N 1
ATOM 1479 C CA . ASN A 1 183 ? -10.150 8.989 -16.196 1.00 33.16 183 ASN A CA 1
ATOM 1480 C C . ASN A 1 183 ? -9.011 7.964 -16.277 1.00 33.16 183 ASN A C 1
ATOM 1482 O O . ASN A 1 183 ? -7.868 8.301 -16.569 1.00 33.16 183 ASN A O 1
ATOM 1486 N N . PHE A 1 184 ? -9.334 6.687 -16.078 1.00 35.78 184 PHE A N 1
ATOM 1487 C CA . PHE A 1 184 ? -8.642 5.603 -16.771 1.00 35.78 184 PHE A CA 1
ATOM 1488 C C . PHE A 1 184 ? -9.160 5.562 -18.217 1.00 35.78 184 PHE A C 1
ATOM 1490 O O . PHE A 1 184 ? -9.727 4.576 -18.681 1.00 35.78 184 PHE A O 1
ATOM 1497 N N . THR A 1 185 ? -9.012 6.674 -18.941 1.00 28.06 185 THR A N 1
ATOM 1498 C CA . THR A 1 185 ? -9.240 6.699 -20.383 1.00 28.06 185 THR A CA 1
ATOM 1499 C C . THR A 1 185 ? -7.949 6.271 -21.061 1.00 28.06 185 THR A C 1
ATOM 1501 O O . THR A 1 185 ? -6.955 6.995 -21.055 1.00 28.06 185 THR A O 1
ATOM 1504 N N . LYS A 1 186 ? -7.967 5.087 -21.686 1.00 36.06 186 LYS A N 1
ATOM 1505 C CA . LYS A 1 186 ? -7.125 4.832 -22.862 1.00 36.06 186 LYS A CA 1
ATOM 1506 C C . LYS A 1 186 ? -7.281 6.028 -23.806 1.00 36.06 186 LYS A C 1
ATOM 1508 O O . LYS A 1 186 ? -8.416 6.390 -24.098 1.00 36.06 186 LYS A O 1
ATOM 1513 N N . SER A 1 187 ? -6.162 6.561 -24.302 1.00 34.66 187 SER A N 1
ATOM 1514 C CA . SER A 1 187 ? -6.029 7.700 -25.232 1.00 34.66 187 SER A CA 1
ATOM 1515 C C . SER A 1 187 ? -5.490 8.965 -24.563 1.00 34.66 187 SER A C 1
ATOM 1517 O O . SER A 1 187 ? -6.041 9.431 -23.576 1.00 34.66 187 SER A O 1
ATOM 1519 N N . GLN A 1 188 ? -4.456 9.536 -25.193 1.00 34.94 188 GLN A N 1
ATOM 1520 C CA . GLN A 1 188 ? -3.823 10.841 -24.939 1.00 34.94 188 GLN A CA 1
ATOM 1521 C C . GLN A 1 188 ? -2.548 10.838 -24.081 1.00 34.94 188 GLN A C 1
ATOM 1523 O O . GLN A 1 188 ? -2.458 11.510 -23.064 1.00 34.94 188 GLN A O 1
ATOM 1528 N N . TYR A 1 189 ? -1.490 10.206 -24.593 1.00 31.52 189 TYR A N 1
ATOM 1529 C CA . TYR A 1 189 ? -0.143 10.784 -24.481 1.00 31.52 189 TYR A CA 1
ATOM 1530 C C . TYR A 1 189 ? 0.430 10.965 -25.881 1.00 31.52 189 TYR A C 1
ATOM 1532 O O . TYR A 1 189 ? 1.318 10.257 -26.338 1.00 31.52 189 TYR A O 1
ATOM 1540 N N . ASN A 1 190 ? -0.155 11.923 -26.592 1.00 39.44 190 ASN A N 1
ATOM 1541 C CA . ASN A 1 190 ? 0.505 12.550 -27.715 1.00 39.44 190 ASN A CA 1
ATOM 1542 C C . ASN A 1 190 ? 0.243 14.051 -27.603 1.00 39.44 190 ASN A C 1
ATOM 1544 O O . ASN A 1 190 ? -0.859 14.504 -27.915 1.00 39.44 190 ASN A O 1
ATOM 1548 N N . ARG A 1 191 ? 1.228 14.784 -27.065 1.00 32.00 191 ARG A N 1
ATOM 1549 C CA . ARG A 1 191 ? 1.585 16.163 -27.438 1.00 32.00 191 ARG A CA 1
ATOM 1550 C C . ARG A 1 191 ? 2.782 16.665 -26.614 1.00 32.00 191 ARG A C 1
ATOM 1552 O O . ARG A 1 191 ? 2.652 16.986 -25.441 1.00 32.00 191 ARG A O 1
ATOM 1559 N N . LYS A 1 192 ? 3.888 16.828 -27.349 1.00 33.62 192 LYS A N 1
ATOM 1560 C CA . LYS A 1 192 ? 4.949 17.840 -27.202 1.00 33.62 192 LYS A CA 1
ATOM 1561 C C . LYS A 1 192 ? 5.944 17.673 -26.046 1.00 33.62 192 LYS A C 1
ATOM 1563 O O . LYS A 1 192 ? 5.955 18.453 -25.103 1.00 33.62 192 LYS A O 1
ATOM 1568 N N . ALA A 1 193 ? 6.896 16.762 -26.242 1.00 30.56 193 ALA A N 1
ATOM 1569 C CA . ALA A 1 193 ? 8.280 17.029 -25.860 1.00 30.56 193 ALA A CA 1
ATOM 1570 C C . ALA A 1 193 ? 8.883 17.970 -26.918 1.00 30.56 193 ALA A C 1
ATOM 1572 O O . ALA A 1 193 ? 9.397 17.532 -27.943 1.00 30.56 193 ALA A O 1
ATOM 1573 N N . THR A 1 194 ? 8.720 19.277 -26.727 1.00 33.00 194 THR A N 1
ATOM 1574 C CA . THR A 1 194 ? 9.501 20.282 -27.453 1.00 33.00 194 THR A CA 1
ATOM 1575 C C . THR A 1 194 ? 10.670 20.711 -26.582 1.00 33.00 194 THR A C 1
ATOM 1577 O O . THR A 1 194 ? 10.442 21.285 -25.522 1.00 33.00 194 THR A O 1
ATOM 1580 N N . GLY A 1 195 ? 11.880 20.480 -27.093 1.00 29.27 195 GLY A N 1
ATOM 1581 C CA . GLY A 1 195 ? 13.038 21.348 -26.891 1.00 29.27 195 GLY A CA 1
ATOM 1582 C C . GLY A 1 195 ? 13.902 21.069 -25.667 1.00 29.27 195 GLY A C 1
ATOM 1583 O O . GLY A 1 195 ? 13.711 21.695 -24.634 1.00 29.27 195 GLY A O 1
ATOM 1584 N N . TRP A 1 196 ? 14.923 20.235 -25.851 1.00 28.59 196 TRP A N 1
ATOM 1585 C CA . TRP A 1 196 ? 16.216 20.415 -25.190 1.00 28.59 196 TRP A CA 1
ATOM 1586 C C . TRP A 1 196 ? 17.281 20.309 -26.288 1.00 28.59 196 TRP A C 1
ATOM 1588 O O . TRP A 1 196 ? 17.600 19.210 -26.737 1.00 28.59 196 TRP A O 1
ATOM 1598 N N . TYR A 1 197 ? 17.679 21.477 -26.805 1.00 36.44 197 TYR A N 1
ATOM 1599 C CA . TYR A 1 197 ? 19.000 21.690 -27.402 1.00 36.44 197 TYR A CA 1
ATOM 1600 C C . TYR A 1 197 ? 20.017 21.818 -26.268 1.00 36.44 197 TYR A C 1
ATOM 1602 O O . TYR A 1 197 ? 19.609 22.327 -25.195 1.00 36.44 197 TYR A O 1
#

Organism: NCBI:txid412755

Foldseek 3Di:
DDQDLVNLLLVLLFQPQADDLVVLVVLLVVLVVVLVCQVVPPPDDCPPSVNVSSVSNNVNSVVSNVVVVCVVDPFQPFDDPVNVVVLQVVDALQVLVVVQFDWDDDPHWIFTQDPLVHDGPDGQWTDDPQKIAGPPSSQIHHSQSSCCSRVVADSLVSVVVSCVVVVHDSDDGGPPDDDPPPPPDDDDPDDDPDDDD